Protein AF-A0AAD4E5M7-F1 (afdb_monomer_lite)

Foldseek 3Di:
DPDDFAQEAEAEDAFEADLPARFTWPAFDPDPPGDTDTDFLQVVLCVVCVVVLVRLVRHPAAEYEYQYAQSLCVHPRSVLSVVVSCVVSVHQKYKDWNARPGDVVLQPQLVVQCCVVPVPVNDDCVVCVQVSVLRRNCQVGTKMKMWGFDDDPDDPDTQIWIKIKHKDFLFAQQLNHGDDQADPQPRHGPQWDWDDDDVVQQKTKIFGNDPCAQDDPDPDDPDDRGTDMDMDGHDPPWDWDDHPDVRITIIIGTDPRDPRPPVVVVVVPPPPDDD

pLDDT: mean 87.36, std 16.28, range [34.41, 98.62]

Secondary structure (DSSP, 8-state):
-----EEEEEEEEEE-B-TTT-PBEEEE-SSTT--EEE--HHHHHHHHHGGGHHHHTTEEEEEEEEEE-THHHHSHHHHHHHHHHHHHTT-SEEEEE--TT--GGGGHHHHHHHIIIIIIT---HHHHHHHHHHHS-GGGT--EEEEEEPPPSS-S---EEEEEEEEEETTTBGGGPPPPSB-TTT--BS-EEEEEEETTTTEEEEEE--TTTT---TTS--S-PPPPEEEEEPPTT-EE---SSTTEEEEEEEPP-PPPP-GGGTGGGSS----

Radius of gyration: 22.77 Å; chains: 1; bounding box: 59×47×73 Å

Organism: NCBI:txid1912939

Sequence (275 aa):
MEHQDWEVLCIAITNHTNDGNGDPFLGYKQAKTGCYVATSVPDFMDTLLDPWRNVIQRGRDTTLFFFGCGAIVNEPEGFGGLRASVVRYRFSSAVAFTAKHFHPPFTTHLMISFTQLILVEGFPLCEAFPNILEQSGLGMHSDVILMTATPGDDGPTVPLLCTRYSWAHSDARPWGNSLPVQCPQCGCPTPWKRTYADFSLKYIVFQCTYKGCGRVNKQEDKSPRKKYTMTYKAPPGSLLLPGRKRGAAWLEIPLAKFPEPDLDAVTDILDTETV

Structure (mmCIF, N/CA/C/O backbone):
data_AF-A0AAD4E5M7-F1
#
_entry.id   AF-A0AAD4E5M7-F1
#
loop_
_atom_site.group_PDB
_atom_site.id
_atom_site.type_symbol
_atom_site.label_atom_id
_atom_site.label_alt_id
_atom_site.label_comp_id
_atom_site.label_asym_id
_atom_site.label_entity_id
_atom_site.label_seq_id
_atom_site.pdbx_PDB_ins_code
_atom_site.Cartn_x
_atom_site.Cartn_y
_atom_site.Cartn_z
_atom_site.occupancy
_atom_site.B_iso_or_equiv
_atom_site.auth_seq_id
_atom_site.auth_comp_id
_atom_site.auth_asym_id
_atom_site.auth_atom_id
_atom_site.pdbx_PDB_model_num
ATOM 1 N N . MET A 1 1 ? -27.383 -4.428 26.914 1.00 51.81 1 MET A N 1
ATOM 2 C CA . MET A 1 1 ? -26.297 -5.264 26.367 1.00 51.81 1 MET A CA 1
ATOM 3 C C . MET A 1 1 ? -25.155 -5.171 27.346 1.00 51.81 1 MET A C 1
ATOM 5 O O . MET A 1 1 ? -24.722 -4.058 27.617 1.00 51.81 1 MET A O 1
ATOM 9 N N . GLU A 1 2 ? -24.774 -6.295 27.946 1.00 51.00 2 GLU A N 1
ATOM 10 C CA . GLU A 1 2 ? -23.601 -6.383 28.818 1.00 51.00 2 GLU A CA 1
ATOM 11 C C . GLU A 1 2 ? -22.356 -5.846 28.102 1.00 51.00 2 GLU A C 1
ATOM 13 O O . GLU A 1 2 ? -22.239 -5.915 26.876 1.00 51.00 2 GLU A O 1
ATOM 18 N N . HIS A 1 3 ? -21.471 -5.232 28.882 1.00 64.06 3 HIS A N 1
ATOM 19 C CA . HIS A 1 3 ? -20.278 -4.542 28.414 1.00 64.06 3 HIS A CA 1
ATOM 20 C C . HIS A 1 3 ? -19.245 -5.565 27.933 1.00 64.06 3 HIS A C 1
ATOM 22 O O . HIS A 1 3 ? -18.473 -6.088 28.728 1.00 64.06 3 HIS A O 1
ATOM 28 N N . GLN A 1 4 ? -19.269 -5.882 26.640 1.00 77.06 4 GLN A N 1
ATOM 29 C CA . GLN A 1 4 ? -18.269 -6.739 26.016 1.00 77.06 4 GLN A CA 1
ATOM 30 C C . GLN A 1 4 ? -17.122 -5.880 25.481 1.00 77.06 4 GLN A C 1
ATOM 32 O O . GLN A 1 4 ? -17.328 -5.056 24.584 1.00 77.06 4 GLN A O 1
ATOM 37 N N . ASP A 1 5 ? -15.933 -6.085 26.039 1.00 87.62 5 ASP A N 1
ATOM 38 C CA . ASP A 1 5 ? -14.679 -5.577 25.490 1.00 87.62 5 ASP A CA 1
ATOM 39 C C . ASP A 1 5 ? -14.146 -6.578 24.455 1.00 87.62 5 ASP A C 1
ATOM 41 O O . ASP A 1 5 ? -14.325 -7.793 24.589 1.00 87.62 5 ASP A O 1
ATOM 45 N N . TRP A 1 6 ? -13.534 -6.068 23.386 1.00 90.25 6 TRP A N 1
ATOM 46 C CA . TRP A 1 6 ? -13.041 -6.884 22.276 1.00 90.25 6 TRP A CA 1
ATOM 47 C C . TRP A 1 6 ? -11.516 -6.880 22.287 1.00 90.25 6 TRP A C 1
ATOM 49 O O . TRP A 1 6 ? -10.911 -5.822 22.127 1.00 90.25 6 TRP A O 1
ATOM 59 N N . GLU A 1 7 ? -10.892 -8.052 22.429 1.00 91.88 7 GLU A N 1
ATOM 60 C CA . GLU A 1 7 ? -9.427 -8.164 22.323 1.00 91.88 7 GLU A CA 1
ATOM 61 C C . GLU A 1 7 ? -8.958 -7.738 20.927 1.00 91.88 7 GLU A C 1
ATOM 63 O O . GLU A 1 7 ? -8.101 -6.869 20.800 1.00 91.88 7 GLU A O 1
ATOM 68 N N . VAL A 1 8 ? -9.592 -8.265 19.873 1.00 94.50 8 VAL A N 1
ATOM 69 C CA . VAL A 1 8 ? -9.316 -7.869 18.487 1.00 94.50 8 VAL A CA 1
ATOM 70 C C . VAL A 1 8 ? -10.616 -7.515 17.771 1.00 94.50 8 VAL A C 1
ATOM 72 O O . VAL A 1 8 ? -11.562 -8.304 17.753 1.00 94.50 8 VAL A O 1
ATOM 75 N N . LEU A 1 9 ? -10.656 -6.337 17.145 1.00 96.06 9 LEU A N 1
ATOM 76 C CA . LEU A 1 9 ? -11.779 -5.864 16.336 1.00 96.06 9 LEU A CA 1
ATOM 77 C C . LEU A 1 9 ? -11.301 -5.532 14.920 1.00 96.06 9 LEU A C 1
ATOM 79 O O . LEU A 1 9 ? -10.436 -4.685 14.719 1.00 96.06 9 LEU A O 1
ATOM 83 N N . CYS A 1 10 ? -11.907 -6.165 13.919 1.00 97.38 10 CYS A N 1
ATOM 84 C CA . CYS A 1 10 ? -11.619 -5.909 12.511 1.00 97.38 10 CYS A CA 1
ATOM 85 C C . CYS A 1 10 ? -12.824 -5.242 11.842 1.00 97.38 10 CYS A C 1
ATOM 87 O O . CYS A 1 10 ? -13.917 -5.806 11.833 1.00 97.38 10 CYS A O 1
ATOM 89 N N . ILE A 1 11 ? -12.613 -4.077 11.230 1.00 97.81 11 ILE A N 1
ATOM 90 C CA . ILE A 1 11 ? -13.620 -3.376 10.428 1.00 97.81 11 ILE A CA 1
ATOM 91 C C . ILE A 1 11 ? -13.165 -3.369 8.978 1.00 97.81 11 ILE A C 1
ATOM 93 O O . ILE A 1 11 ? -12.080 -2.894 8.664 1.00 97.81 11 ILE A O 1
ATOM 97 N N . ALA A 1 12 ? -14.003 -3.889 8.087 1.00 97.94 12 ALA A N 1
ATOM 98 C CA . ALA A 1 12 ? -13.745 -3.937 6.657 1.00 97.94 12 ALA A CA 1
ATOM 99 C C . ALA A 1 12 ? -14.731 -3.030 5.916 1.00 97.94 12 ALA A C 1
ATOM 101 O O . ALA A 1 12 ? -15.938 -3.256 5.964 1.00 97.94 12 ALA A O 1
ATOM 102 N N . ILE A 1 13 ? -14.214 -2.032 5.202 1.00 97.75 13 ILE A N 1
ATOM 103 C CA . ILE A 1 13 ? -14.993 -1.138 4.342 1.00 97.75 13 ILE A CA 1
ATOM 104 C C . ILE A 1 13 ? -14.613 -1.429 2.894 1.00 97.75 13 ILE A C 1
ATOM 106 O O . ILE A 1 13 ? -13.436 -1.392 2.545 1.00 97.75 13 ILE A O 1
ATOM 110 N N . THR A 1 14 ? -15.598 -1.686 2.036 1.00 97.06 14 THR A N 1
ATOM 111 C CA . THR A 1 14 ? -15.394 -1.820 0.587 1.00 97.06 14 THR A CA 1
ATOM 112 C C . THR A 1 14 ? -16.050 -0.646 -0.126 1.00 97.06 14 THR A C 1
ATOM 114 O O . THR A 1 14 ? -17.260 -0.466 0.012 1.00 97.06 14 THR A O 1
ATOM 117 N N . ASN A 1 15 ? -15.294 0.143 -0.889 1.00 95.50 15 ASN A N 1
ATOM 118 C CA . ASN A 1 15 ? -15.865 1.266 -1.636 1.00 95.50 15 ASN A CA 1
ATOM 119 C C . ASN A 1 15 ? -15.019 1.643 -2.859 1.00 95.50 15 ASN A C 1
ATOM 121 O O . ASN A 1 15 ? -13.831 1.346 -2.924 1.00 95.50 15 ASN A O 1
ATOM 125 N N . HIS A 1 16 ? -15.611 2.348 -3.816 1.00 95.06 16 HIS A N 1
ATOM 126 C CA . HIS A 1 16 ? -14.856 3.081 -4.823 1.00 95.06 16 HIS A CA 1
ATOM 127 C C . HIS A 1 16 ? -14.515 4.482 -4.316 1.00 95.06 16 HIS A C 1
ATOM 129 O O . HIS A 1 16 ? -15.215 5.045 -3.473 1.00 95.06 16 HIS A O 1
ATOM 135 N N . THR A 1 17 ? -13.440 5.043 -4.855 1.00 95.50 17 THR A N 1
ATOM 136 C CA . THR A 1 17 ? -13.008 6.414 -4.580 1.00 95.50 17 THR A CA 1
ATOM 137 C C . THR A 1 17 ? -12.901 7.170 -5.894 1.00 95.50 17 THR A C 1
ATOM 139 O O . THR A 1 17 ? -12.668 6.579 -6.953 1.00 95.50 17 THR A O 1
ATOM 142 N N . ASN A 1 18 ? -13.142 8.471 -5.843 1.00 94.69 18 ASN A N 1
ATOM 143 C CA . ASN A 1 18 ? -13.011 9.349 -6.986 1.00 94.69 18 ASN A CA 1
ATOM 144 C C . ASN A 1 18 ? -11.524 9.495 -7.344 1.00 94.69 18 ASN A C 1
ATOM 146 O O . ASN A 1 18 ? -10.720 9.943 -6.532 1.00 94.69 18 ASN A O 1
ATOM 150 N N . ASP A 1 19 ? -11.175 9.132 -8.581 1.00 93.75 19 ASP A N 1
ATOM 151 C CA . ASP A 1 19 ? -9.804 9.151 -9.107 1.00 93.75 19 ASP A CA 1
ATOM 152 C C . ASP A 1 19 ? -9.111 10.521 -9.002 1.00 93.75 19 ASP A C 1
ATOM 154 O O . ASP A 1 19 ? -7.886 10.565 -9.047 1.00 93.75 19 ASP A O 1
ATOM 158 N N . GLY A 1 20 ? -9.868 11.623 -8.935 1.00 92.62 20 GLY A N 1
ATOM 159 C CA . GLY A 1 20 ? -9.317 12.980 -8.952 1.00 92.62 20 GLY A CA 1
ATOM 160 C C . GLY A 1 20 ? -8.979 13.570 -7.583 1.00 92.62 20 GLY A C 1
ATOM 161 O O . GLY A 1 20 ? -8.186 14.501 -7.531 1.00 92.62 20 GLY A O 1
ATOM 162 N N . ASN A 1 21 ? -9.587 13.079 -6.500 1.00 93.25 21 ASN A N 1
ATOM 163 C CA . ASN A 1 21 ? -9.391 13.634 -5.151 1.00 93.25 21 ASN A CA 1
ATOM 164 C C . ASN A 1 21 ? -9.299 12.576 -4.034 1.00 93.25 21 ASN A C 1
ATOM 166 O O . ASN A 1 21 ? -8.955 12.899 -2.902 1.00 93.25 21 ASN A O 1
ATOM 170 N N . GLY A 1 22 ? -9.563 11.302 -4.340 1.00 96.06 22 GLY A N 1
ATOM 171 C CA . GLY A 1 22 ? -9.519 10.206 -3.374 1.00 96.06 22 GLY A CA 1
ATOM 172 C C . GLY A 1 22 ? -10.784 10.043 -2.532 1.00 96.06 22 GLY A C 1
ATOM 173 O O . GLY A 1 22 ? -10.828 9.134 -1.701 1.00 96.06 22 GLY A O 1
ATOM 174 N N . ASP A 1 23 ? -11.818 10.849 -2.773 1.00 97.44 23 ASP A N 1
ATOM 175 C CA . ASP A 1 23 ? -13.042 10.842 -1.976 1.00 97.44 23 ASP A CA 1
ATOM 176 C C . ASP A 1 23 ? -13.877 9.575 -2.208 1.00 97.44 23 ASP A C 1
ATOM 178 O O . ASP A 1 23 ? -14.166 9.223 -3.358 1.00 97.44 23 ASP A O 1
ATOM 182 N N . PRO A 1 24 ? -14.309 8.877 -1.148 1.00 97.19 24 PRO A N 1
ATOM 183 C CA . PRO A 1 24 ? -15.193 7.726 -1.262 1.00 97.19 24 PRO A CA 1
ATOM 184 C C . PRO A 1 24 ? -16.610 8.119 -1.701 1.00 97.19 24 PRO A C 1
ATOM 186 O O . PRO A 1 24 ? -17.150 9.161 -1.321 1.00 97.19 24 PRO A O 1
ATOM 189 N N . PHE A 1 25 ? -17.251 7.247 -2.481 1.00 95.31 25 PHE A N 1
ATOM 190 C CA . PHE A 1 25 ? -18.633 7.456 -2.916 1.00 95.31 25 PHE A CA 1
ATOM 191 C C . PHE A 1 25 ? -19.639 7.087 -1.814 1.00 95.31 25 PHE A C 1
ATOM 193 O O . PHE A 1 25 ? -19.591 5.990 -1.264 1.00 95.31 25 PHE A O 1
ATOM 200 N N . LEU A 1 26 ? -20.593 7.973 -1.522 1.00 91.56 26 LEU A N 1
ATOM 201 C CA . LEU A 1 26 ? -21.711 7.714 -0.601 1.00 91.56 26 LEU A CA 1
ATOM 202 C C . LEU A 1 26 ? -22.920 7.079 -1.296 1.00 91.56 26 LEU A C 1
ATOM 204 O O . LEU A 1 26 ? -23.751 6.440 -0.656 1.00 91.56 26 LEU A O 1
ATOM 208 N N . GLY A 1 27 ? -23.049 7.278 -2.606 1.00 88.69 27 GLY A N 1
ATOM 209 C CA . GLY A 1 27 ? -24.189 6.788 -3.368 1.00 88.69 27 GLY A CA 1
ATOM 210 C C . GLY A 1 27 ? -24.403 7.570 -4.654 1.00 88.69 27 GLY A C 1
ATOM 211 O O . GLY A 1 27 ? -23.455 8.026 -5.294 1.00 88.69 27 GLY A O 1
ATOM 212 N N . TYR A 1 28 ? -25.666 7.722 -5.039 1.00 86.94 28 TYR A N 1
ATOM 213 C CA . TYR A 1 28 ? -26.091 8.369 -6.277 1.00 86.94 28 TYR A CA 1
ATOM 214 C C . TYR A 1 28 ? -27.199 9.388 -5.997 1.00 86.94 28 TYR A C 1
ATOM 216 O O . TYR A 1 28 ? -28.064 9.162 -5.149 1.00 86.94 28 TYR A O 1
ATOM 224 N N . LYS A 1 29 ? -27.214 10.513 -6.725 1.00 82.69 29 LYS A N 1
ATOM 225 C CA . LYS A 1 29 ? -28.368 11.429 -6.684 1.00 82.69 29 LYS A CA 1
ATOM 226 C C . LYS A 1 29 ? -29.551 10.781 -7.410 1.00 82.69 29 LYS A C 1
ATOM 228 O O . LYS A 1 29 ? -29.388 10.271 -8.513 1.00 82.69 29 LYS A O 1
ATOM 233 N N . GLN A 1 30 ? -30.756 10.874 -6.844 1.00 64.50 30 GLN A N 1
ATOM 234 C CA . GLN A 1 30 ? -31.997 10.329 -7.431 1.00 64.50 30 GLN A CA 1
ATOM 235 C C . GLN A 1 30 ? -32.496 11.051 -8.705 1.00 64.50 30 GLN A C 1
ATOM 237 O O . GLN A 1 30 ? -33.584 10.762 -9.200 1.00 64.50 30 GLN A O 1
ATOM 242 N N . ALA A 1 31 ? -31.726 11.969 -9.290 1.00 55.41 31 ALA A N 1
ATOM 243 C CA . ALA A 1 31 ? -32.092 12.580 -10.564 1.00 55.41 31 ALA A CA 1
ATOM 244 C C . ALA A 1 31 ? -31.598 11.719 -11.738 1.00 55.41 31 ALA A C 1
ATOM 246 O O . ALA A 1 31 ? -30.533 11.113 -11.665 1.00 55.41 31 ALA A O 1
ATOM 247 N N . LYS A 1 32 ? -32.370 11.714 -12.834 1.00 56.91 32 LYS A N 1
ATOM 248 C CA . LYS A 1 32 ? -32.252 10.924 -14.084 1.00 56.91 32 LYS A CA 1
ATOM 249 C C . LYS A 1 32 ? -30.856 10.815 -14.740 1.00 56.91 32 LYS A C 1
ATOM 251 O O . LYS A 1 32 ? -30.729 10.144 -15.757 1.00 56.91 32 LYS A O 1
ATOM 256 N N . THR A 1 33 ? -29.831 11.471 -14.207 1.00 64.12 33 THR A N 1
ATOM 257 C CA . THR A 1 33 ? -28.461 11.526 -14.726 1.00 64.12 33 THR A CA 1
ATOM 258 C C . THR A 1 33 ? -27.495 10.527 -14.081 1.00 64.12 33 THR A C 1
ATOM 260 O O . THR A 1 33 ? -26.387 10.383 -14.587 1.00 64.12 33 THR A O 1
ATOM 263 N N . GLY A 1 34 ? -27.871 9.832 -12.996 1.00 68.00 34 GLY A N 1
ATOM 264 C CA . GLY A 1 34 ? -27.032 8.777 -12.401 1.00 68.00 34 GLY A CA 1
ATOM 265 C C . GLY A 1 34 ? -25.681 9.269 -11.862 1.00 68.00 34 GLY A C 1
ATOM 266 O O . GLY A 1 34 ? -24.712 8.515 -11.845 1.00 68.00 34 GLY A O 1
ATOM 267 N N . CYS A 1 35 ? -25.586 10.539 -11.457 1.00 82.00 35 CYS A N 1
ATOM 268 C CA . CYS A 1 35 ? -24.337 11.100 -10.949 1.00 82.00 35 CYS A CA 1
ATOM 269 C C . CYS A 1 35 ? -24.021 10.543 -9.555 1.00 82.00 35 CYS A C 1
ATOM 271 O O . CYS A 1 35 ? -24.823 10.685 -8.624 1.00 82.00 35 CYS A O 1
ATOM 273 N N . TYR A 1 36 ? -22.835 9.953 -9.420 1.00 88.00 36 TYR A N 1
ATOM 274 C CA . TYR A 1 36 ? -22.290 9.536 -8.135 1.00 88.00 36 TYR A CA 1
ATOM 275 C C . TYR A 1 36 ? -22.020 10.746 -7.236 1.00 88.00 36 TYR A C 1
ATOM 277 O O . TYR A 1 36 ? -21.625 11.813 -7.711 1.00 88.00 36 TYR A O 1
ATOM 285 N N . VAL A 1 37 ? -22.235 10.568 -5.936 1.00 91.44 37 VAL A N 1
ATOM 286 C CA . VAL A 1 37 ? -21.898 11.547 -4.899 1.00 91.44 37 VAL A CA 1
ATOM 287 C C . VAL A 1 37 ? -20.713 11.005 -4.122 1.00 91.44 37 VAL A C 1
ATOM 289 O O . VAL A 1 37 ? -20.814 9.929 -3.535 1.00 91.44 37 VAL A O 1
ATOM 292 N N . ALA A 1 38 ? -19.606 11.739 -4.144 1.00 94.88 38 ALA A N 1
ATOM 293 C CA . ALA A 1 38 ? -18.461 11.516 -3.272 1.00 94.88 38 ALA A CA 1
ATOM 294 C C . ALA A 1 38 ? -18.433 12.602 -2.191 1.00 94.88 38 ALA A C 1
ATOM 296 O O . ALA A 1 38 ? -18.981 13.687 -2.403 1.00 94.88 38 ALA A O 1
ATOM 297 N N . THR A 1 39 ? -17.834 12.293 -1.048 1.00 96.81 39 THR A N 1
ATOM 298 C CA . THR A 1 39 ? -17.623 13.246 0.048 1.00 96.81 39 THR A CA 1
ATOM 299 C C . THR A 1 39 ? -16.219 13.081 0.601 1.00 96.81 39 THR A C 1
ATOM 301 O O . THR A 1 39 ? -15.593 12.045 0.367 1.00 96.81 39 THR A O 1
ATOM 304 N N . SER A 1 40 ? -15.758 14.066 1.369 1.00 97.75 40 SER A N 1
ATOM 305 C CA . SER A 1 40 ? -14.454 14.004 2.020 1.00 97.75 40 SER A CA 1
ATOM 306 C C . SER A 1 40 ? -14.289 12.711 2.830 1.00 97.75 40 SER A C 1
ATOM 308 O O . SER A 1 40 ? -15.249 12.174 3.394 1.00 97.75 40 SER A O 1
ATOM 310 N N . VAL A 1 41 ? -13.063 12.188 2.910 1.00 98.00 41 VAL A N 1
ATOM 311 C CA . VAL A 1 41 ? -12.795 10.974 3.700 1.00 98.00 41 VAL A CA 1
ATOM 312 C C . VAL A 1 41 ? -13.274 11.105 5.159 1.00 98.00 41 VAL A C 1
ATOM 314 O O . VAL A 1 41 ? -13.927 10.167 5.616 1.00 98.00 41 VAL A O 1
ATOM 317 N N . PRO A 1 42 ? -13.033 12.220 5.885 1.00 97.81 42 PRO A N 1
ATOM 318 C CA . PRO A 1 42 ? -13.564 12.396 7.238 1.00 97.81 42 PRO A CA 1
ATOM 319 C C . PRO A 1 42 ? -15.091 12.295 7.310 1.00 97.81 42 PRO A C 1
ATOM 321 O O . PRO A 1 42 ? -15.591 11.496 8.097 1.00 97.81 42 PRO A O 1
ATOM 324 N N . ASP A 1 43 ? -15.829 13.002 6.446 1.00 97.50 43 ASP A N 1
ATOM 325 C CA . ASP A 1 43 ? -17.301 12.983 6.467 1.00 97.50 43 ASP A CA 1
ATOM 326 C C . ASP A 1 43 ? -17.857 11.589 6.161 1.00 97.50 43 ASP A C 1
ATOM 328 O O . ASP A 1 43 ? -18.844 11.147 6.753 1.00 97.50 43 ASP A O 1
ATOM 332 N N . PHE A 1 44 ? -17.220 10.871 5.231 1.00 97.88 44 PHE A N 1
ATOM 333 C CA . PHE A 1 44 ? -17.584 9.494 4.911 1.00 97.88 44 PHE A CA 1
ATOM 334 C C . PHE A 1 44 ? -17.383 8.567 6.111 1.00 97.88 44 PHE A C 1
ATOM 336 O O . PHE A 1 44 ? -18.261 7.762 6.430 1.00 97.88 44 PHE A O 1
ATOM 343 N N . MET A 1 45 ? -16.226 8.673 6.768 1.00 98.00 45 MET A N 1
ATOM 344 C CA . MET A 1 45 ? -15.890 7.853 7.928 1.00 98.00 45 MET A CA 1
ATOM 345 C C . MET A 1 45 ? -16.798 8.183 9.112 1.00 98.00 45 MET A C 1
ATOM 347 O O . MET A 1 45 ? -17.256 7.259 9.775 1.00 98.00 45 MET A O 1
ATOM 351 N N . ASP A 1 46 ? -17.125 9.458 9.322 1.00 97.12 46 ASP A N 1
ATOM 352 C CA . ASP A 1 46 ? -18.086 9.911 10.329 1.00 97.12 46 ASP A CA 1
ATOM 353 C C . ASP A 1 46 ? -19.475 9.350 10.093 1.00 97.12 46 ASP A C 1
ATOM 355 O O . ASP A 1 46 ? -20.010 8.636 10.942 1.00 97.12 46 ASP A O 1
ATOM 359 N N . THR A 1 47 ? -19.997 9.531 8.884 1.00 96.12 47 THR A N 1
ATOM 360 C CA . THR A 1 47 ? -21.305 8.999 8.497 1.00 96.12 47 THR A CA 1
ATOM 361 C C . THR A 1 47 ? -21.412 7.490 8.751 1.00 96.12 47 THR A C 1
ATOM 363 O O . THR A 1 47 ? -22.458 7.004 9.185 1.00 96.12 47 THR A O 1
ATOM 366 N N . LEU A 1 48 ? -20.344 6.730 8.479 1.00 96.50 48 LEU A N 1
ATOM 367 C CA . LEU A 1 48 ? -20.364 5.271 8.578 1.00 96.50 48 LEU A CA 1
ATOM 368 C C . LEU A 1 48 ? -20.057 4.741 9.988 1.00 96.50 48 LEU A C 1
ATOM 370 O O . LEU A 1 48 ? -20.654 3.747 10.408 1.00 96.50 48 LEU A O 1
ATOM 374 N N . LEU A 1 49 ? -19.101 5.345 10.695 1.00 97.12 49 LEU A N 1
ATOM 375 C CA . LEU A 1 49 ? -18.511 4.779 11.911 1.00 97.12 49 LEU A CA 1
ATOM 376 C C . LEU A 1 49 ? -18.980 5.450 13.199 1.00 97.12 49 LEU A C 1
ATOM 378 O O . LEU A 1 49 ? -18.861 4.818 14.250 1.00 97.12 49 LEU A O 1
ATOM 382 N N . ASP A 1 50 ? -19.548 6.659 13.159 1.00 97.12 50 ASP A N 1
ATOM 383 C CA . ASP A 1 50 ? -20.067 7.316 14.365 1.00 97.12 50 ASP A CA 1
ATOM 384 C C . ASP A 1 50 ? -21.067 6.459 15.153 1.00 97.12 50 ASP A C 1
ATOM 386 O O . ASP A 1 50 ? -20.896 6.334 16.372 1.00 97.12 50 ASP A O 1
ATOM 390 N N . PRO A 1 51 ? -22.034 5.766 14.513 1.00 97.44 51 PRO A N 1
ATOM 391 C CA . PRO A 1 51 ? -22.940 4.866 15.228 1.00 97.44 51 PRO A CA 1
ATOM 392 C C . PRO A 1 51 ? -22.223 3.745 16.001 1.00 97.44 51 PRO A C 1
ATOM 394 O O . PRO A 1 51 ? -22.769 3.202 16.961 1.00 97.44 51 PRO A O 1
ATOM 397 N N . TRP A 1 52 ? -20.992 3.407 15.605 1.00 95.88 52 TRP A N 1
ATOM 398 C CA . TRP A 1 52 ? -20.178 2.326 16.164 1.00 95.88 52 TRP A CA 1
ATOM 399 C C . TRP A 1 52 ? -18.995 2.826 16.998 1.00 95.88 52 TRP A C 1
ATOM 401 O O . TRP A 1 52 ? -18.223 2.011 17.506 1.00 95.88 52 TRP A O 1
ATOM 411 N N . ARG A 1 53 ? -18.857 4.144 17.193 1.00 95.25 53 ARG A N 1
ATOM 412 C CA . ARG A 1 53 ? -17.714 4.782 17.866 1.00 95.25 53 ARG A CA 1
ATOM 413 C C . ARG A 1 53 ? -17.384 4.139 19.211 1.00 95.25 53 ARG A C 1
ATOM 415 O O . ARG A 1 53 ? -16.229 3.815 19.469 1.00 95.25 53 ARG A O 1
ATOM 422 N N . ASN A 1 54 ? -18.403 3.886 20.031 1.00 93.06 54 ASN A N 1
ATOM 423 C CA . ASN A 1 54 ? -18.233 3.266 21.348 1.00 93.06 54 ASN A CA 1
ATOM 424 C C . ASN A 1 54 ? -17.708 1.825 21.273 1.00 93.06 54 ASN A C 1
ATOM 426 O O . ASN A 1 54 ? -16.986 1.400 22.167 1.00 93.06 54 ASN A O 1
ATOM 430 N N . VAL A 1 55 ? -18.075 1.066 20.236 1.00 94.25 55 VAL A N 1
ATOM 431 C CA . VAL A 1 55 ? -17.584 -0.307 20.034 1.00 94.25 55 VAL A CA 1
ATOM 432 C C . VAL A 1 55 ? -16.128 -0.272 19.585 1.00 94.25 55 VAL A C 1
ATOM 434 O O . VAL A 1 55 ? -15.308 -1.008 20.123 1.00 94.25 55 VAL A O 1
ATOM 437 N N . ILE A 1 56 ? -15.801 0.629 18.654 1.00 95.06 56 ILE A N 1
ATOM 438 C CA . ILE A 1 56 ? -14.439 0.803 18.140 1.00 95.06 56 ILE A CA 1
ATOM 439 C C . ILE A 1 56 ? -13.491 1.191 19.273 1.00 95.06 56 ILE A C 1
ATOM 441 O O . ILE A 1 56 ? -12.483 0.532 19.478 1.00 95.06 56 ILE A O 1
ATOM 445 N N . GLN A 1 57 ? -13.847 2.200 20.068 1.00 90.88 57 GLN A N 1
ATOM 446 C CA . GLN A 1 57 ? -12.990 2.710 21.143 1.00 90.88 57 GLN A CA 1
ATOM 447 C C . GLN A 1 57 ? -12.781 1.730 22.307 1.00 90.88 57 GLN A C 1
ATOM 449 O O . GLN A 1 57 ? -11.891 1.953 23.124 1.00 90.88 57 GLN A O 1
ATOM 454 N N . ARG A 1 58 ? -13.597 0.674 22.405 1.00 90.94 58 ARG A N 1
ATOM 455 C CA . ARG A 1 58 ? -13.441 -0.404 23.396 1.00 90.94 58 ARG A CA 1
ATOM 456 C C . ARG A 1 58 ? -12.649 -1.598 22.872 1.00 90.94 58 ARG A C 1
ATOM 458 O O . ARG A 1 58 ? -12.322 -2.488 23.650 1.00 90.94 58 ARG A O 1
ATOM 465 N N . GLY A 1 59 ? -12.372 -1.655 21.571 1.00 92.81 59 GLY A N 1
ATOM 466 C CA . GLY A 1 59 ? -11.487 -2.674 21.028 1.00 92.81 59 GLY A CA 1
ATOM 467 C C . GLY A 1 59 ? -10.046 -2.380 21.433 1.00 92.81 59 GLY A C 1
ATOM 468 O O . GLY A 1 59 ? -9.576 -1.259 21.248 1.00 92.81 59 GLY A O 1
ATOM 469 N N . ARG A 1 60 ? -9.345 -3.379 21.973 1.00 91.19 60 ARG A N 1
ATOM 470 C CA . ARG A 1 60 ? -7.934 -3.247 22.354 1.00 91.19 60 ARG A CA 1
ATOM 471 C C . ARG A 1 60 ? -7.038 -3.157 21.119 1.00 91.19 60 ARG A C 1
ATOM 473 O O . ARG A 1 60 ? -6.285 -2.197 20.980 1.00 91.19 60 ARG A O 1
ATOM 480 N N . ASP A 1 61 ? -7.191 -4.109 20.199 1.00 92.81 61 ASP A N 1
ATOM 481 C CA . ASP A 1 61 ? -6.500 -4.124 18.911 1.00 92.81 61 ASP A CA 1
ATOM 482 C C . ASP A 1 61 ? -7.500 -3.962 17.766 1.00 92.81 61 ASP A C 1
ATOM 484 O O . ASP A 1 61 ? -8.147 -4.908 17.307 1.00 92.81 61 ASP A O 1
ATOM 488 N N . THR A 1 62 ? -7.650 -2.726 17.296 1.00 95.88 62 THR A N 1
ATOM 489 C CA . THR A 1 62 ? -8.634 -2.360 16.274 1.00 95.88 62 THR A CA 1
ATOM 490 C C . THR A 1 62 ? -7.956 -2.158 14.924 1.00 95.88 62 THR A C 1
ATOM 492 O O . THR A 1 62 ? -7.065 -1.324 14.765 1.00 95.88 62 THR A O 1
ATOM 495 N N . THR A 1 63 ? -8.371 -2.926 13.917 1.00 98.12 63 THR A N 1
ATOM 496 C CA . THR A 1 63 ? -7.823 -2.839 12.557 1.00 98.12 63 THR A CA 1
ATOM 497 C C . THR A 1 63 ? -8.895 -2.426 11.558 1.00 98.12 63 THR A C 1
ATOM 499 O O . THR A 1 63 ? -9.914 -3.103 11.413 1.00 98.12 63 THR A O 1
ATOM 502 N N . LEU A 1 64 ? -8.637 -1.345 10.824 1.00 98.50 64 LEU A N 1
ATOM 503 C CA . LEU A 1 64 ? -9.429 -0.927 9.672 1.00 98.50 64 LEU A CA 1
ATOM 504 C C . LEU A 1 64 ? -8.835 -1.496 8.377 1.00 98.50 64 LEU A C 1
ATOM 506 O O . LEU A 1 64 ? -7.711 -1.173 8.015 1.00 98.50 64 LEU A O 1
ATOM 510 N N . PHE A 1 65 ? -9.604 -2.261 7.613 1.00 98.56 65 PHE A N 1
ATOM 511 C CA . PHE A 1 65 ? -9.306 -2.572 6.218 1.00 98.56 65 PHE A CA 1
ATOM 512 C C . PHE A 1 65 ? -10.153 -1.699 5.298 1.00 98.56 65 PHE A C 1
ATOM 514 O O . PHE A 1 65 ? -11.372 -1.858 5.234 1.00 98.56 65 PHE A O 1
ATOM 521 N N . PHE A 1 66 ? -9.509 -0.809 4.545 1.00 98.38 66 PHE A N 1
ATOM 522 C CA . PHE A 1 66 ? -10.165 -0.006 3.518 1.00 98.38 66 PHE A CA 1
ATOM 523 C C . PHE A 1 66 ? -9.907 -0.615 2.134 1.00 98.38 66 PHE A C 1
ATOM 525 O O . PHE A 1 66 ? -8.918 -0.322 1.458 1.00 98.38 66 PHE A O 1
ATOM 532 N N . PHE A 1 67 ? -10.810 -1.492 1.701 1.00 97.94 67 PHE A N 1
ATOM 533 C CA . PHE A 1 67 ? -10.803 -2.144 0.391 1.00 97.94 67 PHE A CA 1
ATOM 534 C C . PHE A 1 67 ? -11.360 -1.213 -0.690 1.00 97.94 67 PHE A C 1
ATOM 536 O O . PHE A 1 67 ? -12.437 -1.456 -1.242 1.00 97.94 67 PHE A O 1
ATOM 543 N N . GLY A 1 68 ? -10.625 -0.143 -0.987 1.00 95.88 68 GLY A N 1
ATOM 544 C CA . GLY A 1 68 ? -11.000 0.807 -2.027 1.00 95.88 68 GLY A CA 1
ATOM 545 C C . GLY A 1 68 ? -9.922 1.090 -3.057 1.00 95.88 68 GLY A C 1
ATOM 546 O O . GLY A 1 68 ? -8.785 0.631 -2.946 1.00 95.88 68 GLY A O 1
ATOM 547 N N . CYS A 1 69 ? -10.314 1.829 -4.098 1.00 96.12 69 CYS A N 1
ATOM 548 C CA . CYS A 1 69 ? -9.395 2.279 -5.136 1.00 96.12 69 CYS A CA 1
ATOM 549 C C . CYS A 1 69 ? -8.302 3.168 -4.536 1.00 96.12 69 CYS A C 1
ATOM 551 O O . CYS A 1 69 ? -8.535 3.954 -3.615 1.00 96.12 69 CYS A O 1
ATOM 553 N N . GLY A 1 70 ? -7.102 3.072 -5.102 1.00 96.00 70 GLY A N 1
ATOM 554 C CA . GLY A 1 70 ? -5.911 3.684 -4.531 1.00 96.00 70 GLY A CA 1
ATOM 555 C C . GLY A 1 70 ? -5.863 5.200 -4.567 1.00 96.00 70 GLY A C 1
ATOM 556 O O . GLY A 1 70 ? -4.955 5.760 -3.966 1.00 96.00 70 GLY A O 1
ATOM 557 N N . ALA A 1 71 ? -6.826 5.871 -5.202 1.00 96.75 71 ALA A N 1
ATOM 558 C CA . ALA A 1 71 ? -6.934 7.326 -5.141 1.00 96.75 71 ALA A CA 1
ATOM 559 C C . ALA A 1 71 ? -6.968 7.833 -3.686 1.00 96.75 71 ALA A C 1
ATOM 561 O O . ALA A 1 71 ? -6.311 8.818 -3.383 1.00 96.75 71 ALA A O 1
ATOM 562 N N . ILE A 1 72 ? -7.585 7.093 -2.753 1.00 97.38 72 ILE A N 1
ATOM 563 C CA . ILE A 1 72 ? -7.634 7.476 -1.328 1.00 97.38 72 ILE A CA 1
ATOM 564 C C . ILE A 1 72 ? -6.260 7.558 -0.649 1.00 97.38 72 ILE A C 1
ATOM 566 O O . ILE A 1 72 ? -6.116 8.255 0.343 1.00 97.38 72 ILE A O 1
ATOM 570 N N . VAL A 1 73 ? -5.240 6.854 -1.148 1.00 96.94 73 VAL A N 1
ATOM 571 C CA . VAL A 1 73 ? -3.872 6.910 -0.591 1.00 96.94 73 VAL A CA 1
ATOM 572 C C . VAL A 1 73 ? -2.859 7.558 -1.529 1.00 96.94 73 VAL A C 1
ATOM 574 O O . VAL A 1 73 ? -1.756 7.890 -1.102 1.00 96.94 73 VAL A O 1
ATOM 577 N N . ASN A 1 74 ? -3.199 7.696 -2.810 1.00 95.88 74 ASN A N 1
ATOM 578 C CA . ASN A 1 74 ? -2.346 8.336 -3.804 1.00 95.88 74 ASN A CA 1
ATOM 579 C C . ASN A 1 74 ? -2.599 9.851 -3.872 1.00 95.88 74 ASN A C 1
ATOM 581 O O . ASN A 1 74 ? -1.663 10.581 -4.191 1.00 95.88 74 ASN A O 1
ATOM 585 N N . GLU A 1 75 ? -3.810 10.312 -3.539 1.00 96.25 75 GLU A N 1
ATOM 586 C CA . GLU A 1 75 ? -4.141 11.735 -3.458 1.00 96.25 75 GLU A CA 1
ATOM 587 C C . GLU A 1 75 ? -3.859 12.290 -2.050 1.00 96.25 75 GLU A C 1
ATOM 589 O O . GLU A 1 75 ? -4.286 11.683 -1.062 1.00 96.25 75 GLU A O 1
ATOM 594 N N . PRO A 1 76 ? -3.153 13.433 -1.918 1.00 94.62 76 PRO A N 1
ATOM 595 C CA . PRO A 1 76 ? -2.765 13.976 -0.614 1.00 94.62 76 PRO A CA 1
ATOM 596 C C . PRO A 1 76 ? -3.939 14.253 0.332 1.00 94.62 76 PRO A C 1
ATOM 598 O O . PRO A 1 76 ? -3.838 13.949 1.520 1.00 94.62 76 PRO A O 1
ATOM 601 N N . GLU A 1 77 ? -5.042 14.802 -0.185 1.00 95.00 77 GLU A N 1
ATOM 602 C CA . GLU A 1 77 ? -6.237 15.133 0.605 1.00 95.00 77 GLU A CA 1
ATOM 603 C C . GLU A 1 77 ? -6.928 13.866 1.118 1.00 95.00 77 GLU A C 1
ATOM 605 O O . GLU A 1 77 ? -7.140 13.727 2.324 1.00 95.00 77 GLU A O 1
ATOM 610 N N . GLY A 1 78 ? -7.178 12.895 0.232 1.00 96.12 78 GLY A N 1
ATOM 611 C CA . GLY A 1 78 ? -7.718 11.590 0.611 1.00 96.12 78 GLY A CA 1
ATOM 612 C C . GLY A 1 78 ? -6.842 10.874 1.644 1.00 96.12 78 GLY A C 1
ATOM 613 O O . GLY A 1 78 ? -7.346 10.369 2.652 1.00 96.12 78 GLY A O 1
ATOM 614 N N . PHE A 1 79 ? -5.518 10.891 1.456 1.00 96.69 79 PHE A N 1
ATOM 615 C CA . PHE A 1 79 ? -4.604 10.206 2.368 1.00 96.69 79 PHE A CA 1
ATOM 616 C C . PHE A 1 79 ? -4.540 10.897 3.733 1.00 96.69 79 PHE A C 1
ATOM 618 O O . PHE A 1 79 ? -4.568 10.228 4.768 1.00 96.69 79 PHE A O 1
ATOM 625 N N . GLY A 1 80 ? -4.506 12.232 3.748 1.00 95.62 80 GLY A N 1
ATOM 626 C CA . GLY A 1 80 ? -4.597 13.037 4.965 1.00 95.62 80 GLY A CA 1
ATOM 627 C C . GLY A 1 80 ? -5.894 12.780 5.731 1.00 95.62 80 GLY A C 1
ATOM 628 O O . GLY A 1 80 ? -5.848 12.498 6.930 1.00 95.62 80 GLY A O 1
ATOM 629 N N . GLY A 1 81 ? -7.033 12.782 5.036 1.00 96.38 81 GLY A N 1
ATOM 630 C CA . GLY A 1 81 ? -8.343 12.515 5.628 1.00 96.38 81 GLY A CA 1
ATOM 631 C C . GLY A 1 81 ? -8.477 11.094 6.182 1.00 96.38 81 GLY A C 1
ATOM 632 O O . GLY A 1 81 ? -9.041 10.902 7.263 1.00 96.38 81 GLY A O 1
ATOM 633 N N . LEU A 1 82 ? -7.890 10.096 5.509 1.00 97.62 82 LEU A N 1
ATOM 634 C CA . LEU A 1 82 ? -7.853 8.722 6.013 1.00 97.62 82 LEU A CA 1
ATOM 635 C C . LEU A 1 82 ? -7.010 8.627 7.291 1.00 97.62 82 LEU A C 1
ATOM 637 O O . LEU A 1 82 ? -7.467 8.051 8.275 1.00 97.62 82 LEU A O 1
ATOM 641 N N . ARG A 1 83 ? -5.820 9.241 7.320 1.00 95.69 83 ARG A N 1
ATOM 642 C CA . ARG A 1 83 ? -4.959 9.282 8.518 1.00 95.69 83 ARG A CA 1
ATOM 643 C C . ARG A 1 83 ? -5.648 9.972 9.696 1.00 95.69 83 ARG A C 1
ATOM 645 O O . ARG A 1 83 ? -5.637 9.431 10.800 1.00 95.69 83 ARG A O 1
ATOM 652 N N . ALA A 1 84 ? -6.275 11.125 9.460 1.00 94.19 84 ALA A N 1
ATOM 653 C CA . ALA A 1 84 ? -7.031 11.843 10.485 1.00 94.19 84 ALA A CA 1
ATOM 654 C C . ALA A 1 84 ? -8.175 10.981 11.042 1.00 94.19 84 ALA A C 1
ATOM 656 O O . ALA A 1 84 ? -8.362 10.909 12.255 1.00 94.19 84 ALA A O 1
ATOM 657 N N . SER A 1 85 ? -8.879 10.250 10.173 1.00 96.25 85 SER A N 1
ATOM 658 C CA . SER A 1 85 ? -9.944 9.329 10.582 1.00 96.25 85 SER A CA 1
ATOM 659 C C . SER A 1 85 ? -9.409 8.161 11.419 1.00 96.25 85 SER A C 1
ATOM 661 O O . SER A 1 85 ? -9.998 7.819 12.441 1.00 96.25 85 SER A O 1
ATOM 663 N N . VAL A 1 86 ? -8.265 7.576 11.042 1.00 95.75 86 VAL A N 1
ATOM 664 C CA . VAL A 1 86 ? -7.604 6.503 11.811 1.00 95.75 86 VAL A CA 1
ATOM 665 C C . VAL A 1 86 ? -7.313 6.950 13.245 1.00 95.75 86 VAL A C 1
ATOM 667 O O . VAL A 1 86 ? -7.666 6.243 14.189 1.00 95.75 86 VAL A O 1
ATOM 670 N N . VAL A 1 87 ? -6.763 8.156 13.413 1.00 93.69 87 VAL A N 1
ATOM 671 C CA . VAL A 1 87 ? -6.499 8.754 14.733 1.00 93.69 87 VAL A CA 1
ATOM 672 C C . VAL A 1 87 ? -7.803 9.064 15.478 1.00 93.69 87 VAL A C 1
ATOM 674 O O . VAL A 1 87 ? -7.963 8.659 16.629 1.00 93.69 87 VAL A O 1
ATOM 677 N N . ARG A 1 88 ? -8.775 9.717 14.825 1.00 92.94 88 ARG A N 1
ATOM 678 C CA . ARG A 1 88 ? -10.060 10.117 15.430 1.00 92.94 88 ARG A CA 1
ATOM 679 C C . ARG A 1 88 ? -10.866 8.937 15.974 1.00 92.94 88 ARG A C 1
ATOM 681 O O . ARG A 1 88 ? -11.505 9.054 17.022 1.00 92.94 88 ARG A O 1
ATOM 688 N N . TYR A 1 89 ? -10.857 7.809 15.269 1.00 94.56 89 TYR A N 1
ATOM 689 C CA . TYR A 1 89 ? -11.534 6.581 15.695 1.00 94.56 89 TYR A CA 1
ATOM 690 C C . TYR A 1 89 ? -10.664 5.682 16.577 1.00 94.56 89 TYR A C 1
ATOM 692 O O . TYR A 1 89 ? -11.157 4.662 17.048 1.00 94.56 89 TYR A O 1
ATOM 700 N N . ARG A 1 90 ? -9.415 6.082 16.859 1.00 93.56 90 ARG A N 1
ATOM 701 C CA . ARG A 1 90 ? -8.441 5.328 17.663 1.00 93.56 90 ARG A CA 1
ATOM 702 C C . ARG A 1 90 ? -8.202 3.916 17.130 1.00 93.56 90 ARG A C 1
ATOM 704 O O . ARG A 1 90 ? -8.105 2.967 17.900 1.00 93.56 90 ARG A O 1
ATOM 711 N N . PHE A 1 91 ? -8.110 3.787 15.809 1.00 95.12 91 PHE A N 1
ATOM 712 C CA . PHE A 1 91 ? -7.707 2.525 15.205 1.00 95.12 91 PHE A CA 1
ATOM 713 C C . PHE A 1 91 ? -6.241 2.230 15.547 1.00 95.12 91 PHE A C 1
ATOM 715 O O . PHE A 1 91 ? -5.364 3.045 15.253 1.00 95.12 91 PHE A O 1
ATOM 722 N N . SER A 1 92 ? -5.962 1.055 16.116 1.00 95.31 92 SER A N 1
ATOM 723 C CA . SER A 1 92 ? -4.591 0.584 16.366 1.00 95.31 92 SER A CA 1
ATOM 724 C C . SER A 1 92 ? -3.828 0.428 15.050 1.00 95.31 92 SER A C 1
ATOM 726 O O . SER A 1 92 ? -2.618 0.662 14.972 1.00 95.31 92 SER A O 1
ATOM 728 N N . SER A 1 93 ? -4.528 0.027 13.986 1.00 97.25 93 SER A N 1
ATOM 729 C CA . SER A 1 93 ? -3.959 -0.086 12.648 1.00 97.25 93 SER A CA 1
ATOM 730 C C . SER A 1 93 ? -4.975 0.148 11.533 1.00 97.25 93 SER A C 1
ATOM 732 O O . SER A 1 93 ? -6.174 -0.072 11.694 1.00 97.25 93 SER A O 1
ATOM 734 N N . ALA A 1 94 ? -4.485 0.538 10.359 1.00 98.12 94 ALA A N 1
ATOM 735 C CA . ALA A 1 94 ? -5.276 0.596 9.138 1.00 98.12 94 ALA A CA 1
ATOM 736 C C . ALA A 1 94 ? -4.500 0.072 7.929 1.00 98.12 94 ALA A C 1
ATOM 738 O O . ALA A 1 94 ? -3.303 0.315 7.789 1.00 98.12 94 ALA A O 1
ATOM 739 N N . VAL A 1 95 ? -5.197 -0.624 7.035 1.00 98.62 95 VAL A N 1
ATOM 740 C CA . VAL A 1 95 ? -4.662 -1.200 5.804 1.00 98.62 95 VAL A CA 1
ATOM 741 C C . VAL A 1 95 ? -5.422 -0.638 4.609 1.00 98.62 95 VAL A C 1
ATOM 743 O O . VAL A 1 95 ? -6.648 -0.731 4.542 1.00 98.62 95 VAL A O 1
ATOM 746 N N . ALA A 1 96 ? -4.690 -0.082 3.647 1.00 98.44 96 ALA A N 1
ATOM 747 C CA . ALA A 1 96 ? -5.229 0.460 2.401 1.00 98.44 96 ALA A CA 1
ATOM 748 C C . ALA A 1 96 ? -4.351 0.072 1.200 1.00 98.44 96 ALA A C 1
ATOM 750 O O . ALA A 1 96 ? -3.236 -0.428 1.357 1.00 98.44 96 ALA A O 1
ATOM 751 N N . PHE A 1 97 ? -4.845 0.286 -0.017 1.00 98.25 97 PHE A N 1
ATOM 752 C CA . PHE A 1 97 ? -4.243 -0.247 -1.244 1.00 98.25 97 PHE A CA 1
ATOM 753 C C . PHE A 1 97 ? -4.000 0.863 -2.257 1.00 98.25 97 PHE A C 1
ATOM 755 O O . PHE A 1 97 ? -4.802 1.777 -2.365 1.00 98.25 97 PHE A O 1
ATOM 762 N N . THR A 1 98 ? -2.909 0.793 -3.022 1.00 97.44 98 THR A N 1
ATOM 763 C CA . THR A 1 98 ? -2.522 1.863 -3.962 1.00 97.44 98 THR A CA 1
ATOM 764 C C . THR A 1 98 ? -2.989 1.625 -5.400 1.00 97.44 98 THR A C 1
ATOM 766 O O . THR A 1 98 ? -2.762 2.477 -6.263 1.00 97.44 98 THR A O 1
ATOM 769 N N . ALA A 1 99 ? -3.589 0.471 -5.708 1.00 96.00 99 ALA A N 1
ATOM 770 C CA . ALA A 1 99 ? -4.025 0.139 -7.063 1.00 96.00 99 ALA A CA 1
ATOM 771 C C . ALA A 1 99 ? -5.180 1.038 -7.524 1.00 96.00 99 ALA A C 1
ATOM 773 O O . ALA A 1 99 ? -6.218 1.104 -6.872 1.00 96.00 99 ALA A O 1
ATOM 774 N N . LYS A 1 100 ? -5.032 1.676 -8.692 1.00 94.12 100 LYS A N 1
ATOM 775 C CA . LYS A 1 100 ? -6.051 2.573 -9.262 1.00 94.12 100 LYS A CA 1
ATOM 776 C C . LYS A 1 100 ? -7.422 1.898 -9.409 1.00 94.12 100 LYS A C 1
ATOM 778 O O . LYS A 1 100 ? -8.432 2.453 -9.006 1.00 94.12 100 LYS A O 1
ATOM 783 N N . HIS A 1 101 ? -7.442 0.682 -9.947 1.00 93.00 101 HIS A N 1
ATOM 784 C CA . HIS A 1 101 ? -8.650 -0.131 -10.092 1.00 93.00 101 HIS A CA 1
ATOM 785 C C . HIS A 1 101 ? -8.537 -1.336 -9.168 1.00 93.00 101 HIS A C 1
ATOM 787 O O . HIS A 1 101 ? -8.209 -2.447 -9.585 1.00 93.00 101 HIS A O 1
ATOM 793 N N . PHE A 1 102 ? -8.691 -1.070 -7.875 1.00 94.00 102 PHE A N 1
ATOM 794 C CA . PHE A 1 102 ? -8.546 -2.093 -6.858 1.00 94.00 102 PHE A CA 1
ATOM 795 C C . PHE A 1 102 ? -9.714 -3.083 -6.909 1.00 94.00 102 PHE A C 1
ATOM 797 O O . PHE A 1 102 ? -10.877 -2.684 -6.928 1.00 94.00 102 PHE A O 1
ATOM 804 N N . HIS A 1 103 ? -9.402 -4.379 -6.913 1.00 94.19 103 HIS A N 1
ATOM 805 C CA . HIS A 1 103 ? -10.391 -5.453 -6.885 1.00 94.19 103 HIS A CA 1
ATOM 806 C C . HIS A 1 103 ? -10.268 -6.216 -5.558 1.00 94.19 103 HIS A C 1
ATOM 808 O O . HIS A 1 103 ? -9.310 -6.980 -5.397 1.00 94.19 103 HIS A O 1
ATOM 814 N N . PRO A 1 104 ? -11.235 -6.065 -4.631 1.00 94.31 104 PRO A N 1
ATOM 815 C CA . PRO A 1 104 ? -11.205 -6.734 -3.331 1.00 94.31 104 PRO A CA 1
ATOM 816 C C . PRO A 1 104 ? -10.975 -8.254 -3.377 1.00 94.31 104 PRO A C 1
ATOM 818 O O . PRO A 1 104 ? -10.250 -8.743 -2.521 1.00 94.31 104 PRO A O 1
ATOM 821 N N . PRO A 1 105 ? -11.462 -9.029 -4.372 1.00 95.44 105 PRO A N 1
ATOM 822 C CA . PRO A 1 105 ? -11.168 -10.464 -4.438 1.00 95.44 105 PRO A CA 1
ATOM 823 C C . PRO A 1 105 ? -9.673 -10.827 -4.471 1.00 95.44 105 PRO A C 1
ATOM 825 O O . PRO A 1 105 ? -9.306 -11.941 -4.112 1.00 95.44 105 PRO A O 1
ATOM 828 N N . PHE A 1 106 ? -8.779 -9.910 -4.860 1.00 94.88 106 PHE A N 1
ATOM 829 C CA . PHE A 1 106 ? -7.338 -10.172 -4.801 1.00 94.88 106 PHE A CA 1
ATOM 830 C C . PHE A 1 106 ? -6.767 -10.158 -3.375 1.00 94.88 106 PHE A C 1
ATOM 832 O O . PHE A 1 106 ? -5.636 -10.598 -3.183 1.00 94.88 106 PHE A O 1
ATOM 839 N N . THR A 1 107 ? -7.520 -9.711 -2.363 1.00 96.94 107 THR A N 1
ATOM 840 C CA . THR A 1 107 ? -7.083 -9.734 -0.956 1.00 96.94 107 THR A CA 1
ATOM 841 C C . THR A 1 107 ? -7.472 -10.999 -0.209 1.00 96.94 107 THR A C 1
ATOM 843 O O . THR A 1 107 ? -7.128 -11.119 0.963 1.00 96.94 107 THR A O 1
ATOM 846 N N . THR A 1 108 ? -8.137 -11.971 -0.841 1.00 96.75 108 THR A N 1
ATOM 847 C CA . THR A 1 108 ? -8.614 -13.176 -0.144 1.00 96.75 108 THR A CA 1
ATOM 848 C C . THR A 1 108 ? -7.502 -13.882 0.632 1.00 96.75 108 THR A C 1
ATOM 850 O O . THR A 1 108 ? -7.676 -14.170 1.812 1.00 96.75 108 THR A O 1
ATOM 853 N N . HIS A 1 109 ? -6.332 -14.097 0.023 1.00 97.31 109 HIS A N 1
ATOM 854 C CA . HIS A 1 109 ? -5.211 -14.726 0.726 1.00 97.31 109 HIS A CA 1
ATOM 855 C C . HIS A 1 109 ? -4.629 -13.843 1.833 1.00 97.31 109 HIS A C 1
ATOM 857 O O . HIS A 1 109 ? -4.252 -14.367 2.874 1.00 97.31 109 HIS A O 1
ATOM 863 N N . LEU A 1 110 ? -4.608 -12.518 1.645 1.00 97.69 110 LEU A N 1
ATOM 864 C CA . LEU A 1 110 ? -4.216 -11.587 2.704 1.00 97.69 110 LEU A CA 1
ATOM 865 C C . LEU A 1 110 ? -5.138 -11.736 3.918 1.00 97.69 110 LEU A C 1
ATOM 867 O O . LEU A 1 110 ? -4.653 -11.840 5.039 1.00 97.69 110 LEU A O 1
ATOM 871 N N . MET A 1 111 ? -6.452 -11.786 3.690 1.00 98.00 111 MET A N 1
ATOM 872 C CA . MET A 1 111 ? -7.438 -11.896 4.764 1.00 98.00 111 MET A CA 1
ATOM 873 C C . MET A 1 111 ? -7.399 -13.252 5.457 1.00 98.00 111 MET A C 1
ATOM 875 O O . MET A 1 111 ? -7.483 -13.293 6.677 1.00 98.00 111 MET A O 1
ATOM 879 N N . ILE A 1 112 ? -7.192 -14.344 4.717 1.00 98.12 112 ILE A N 1
ATOM 880 C CA . ILE A 1 112 ? -6.998 -15.673 5.315 1.00 98.12 112 ILE A CA 1
ATOM 881 C C . ILE A 1 112 ? -5.772 -15.668 6.239 1.00 98.12 112 ILE A C 1
ATOM 883 O O . ILE A 1 112 ? -5.870 -16.106 7.384 1.00 98.12 112 ILE A O 1
ATOM 887 N N . SER A 1 113 ? -4.634 -15.136 5.779 1.00 98.06 113 SER A N 1
ATOM 888 C CA . SER A 1 113 ? -3.417 -15.060 6.596 1.00 98.06 113 SER A CA 1
ATOM 889 C C . SER A 1 113 ? -3.562 -14.101 7.780 1.00 98.06 113 SER A C 1
ATOM 891 O O . SER A 1 113 ? -3.050 -14.400 8.854 1.00 98.06 113 SER A O 1
ATOM 893 N N . PHE A 1 114 ? -4.277 -12.983 7.617 1.00 98.12 114 PHE A N 1
ATOM 894 C CA . PHE A 1 114 ? -4.615 -12.076 8.716 1.00 98.12 114 PHE A CA 1
ATOM 895 C C . PHE A 1 114 ? -5.474 -12.777 9.771 1.00 98.12 114 PHE A C 1
ATOM 897 O O . PHE A 1 114 ? -5.135 -12.755 10.948 1.00 98.12 114 PHE A O 1
ATOM 904 N N . THR A 1 115 ? -6.552 -13.451 9.367 1.00 98.19 115 THR A N 1
ATOM 905 C CA . THR A 1 115 ? -7.410 -14.194 10.294 1.00 98.19 115 THR A CA 1
ATOM 906 C C . THR A 1 115 ? -6.614 -15.250 11.052 1.00 98.19 115 THR A C 1
ATOM 908 O O . THR A 1 115 ? -6.729 -15.328 12.270 1.00 98.19 115 THR A O 1
ATOM 911 N N . GLN A 1 116 ? -5.773 -16.019 10.361 1.00 98.38 116 GLN A N 1
ATOM 912 C CA . GLN A 1 116 ? -4.959 -17.044 11.004 1.00 98.38 116 GLN A CA 1
ATOM 913 C C . GLN A 1 116 ? -3.960 -16.441 12.003 1.00 98.38 116 GLN A C 1
ATOM 915 O O . GLN A 1 116 ? -3.986 -16.780 13.181 1.00 98.38 116 GLN A O 1
ATOM 920 N N . LEU A 1 117 ? -3.093 -15.533 11.550 1.00 97.88 117 LEU A N 1
ATOM 921 C CA . LEU A 1 117 ? -1.977 -15.053 12.369 1.00 97.88 117 LEU A CA 1
ATOM 922 C C . LEU A 1 117 ? -2.432 -14.087 13.470 1.00 97.88 117 LEU A C 1
ATOM 924 O O . LEU A 1 117 ? -1.872 -14.097 14.558 1.00 97.88 117 LEU A O 1
ATOM 928 N N . ILE A 1 118 ? -3.445 -13.261 13.204 1.00 97.00 118 ILE A N 1
ATOM 929 C CA . ILE A 1 118 ? -3.870 -12.204 14.129 1.00 97.00 118 ILE A CA 1
ATOM 930 C C . ILE A 1 118 ? -5.048 -12.660 14.982 1.00 97.00 118 ILE A C 1
ATOM 932 O O . ILE A 1 118 ? -4.984 -12.586 16.202 1.00 97.00 118 ILE A O 1
ATOM 936 N N . LEU A 1 119 ? -6.129 -13.143 14.361 1.00 95.88 119 LEU A N 1
ATOM 937 C CA . LEU A 1 119 ? -7.359 -13.452 15.102 1.00 95.88 119 LEU A CA 1
ATOM 938 C C . LEU A 1 119 ? -7.285 -14.795 15.833 1.00 95.88 119 LEU A C 1
ATOM 940 O O . LEU A 1 119 ? -7.846 -14.920 16.917 1.00 95.88 119 LEU A O 1
ATOM 944 N N . VAL A 1 120 ? -6.635 -15.800 15.238 1.00 96.56 120 VAL A N 1
ATOM 945 C CA . VAL A 1 120 ? -6.531 -17.145 15.829 1.00 96.56 120 VAL A CA 1
ATOM 946 C C . VAL A 1 120 ? -5.268 -17.285 16.674 1.00 96.56 120 VAL A C 1
ATOM 948 O O . VAL A 1 120 ? -5.342 -17.770 17.799 1.00 96.56 120 VAL A O 1
ATOM 951 N N . GLU A 1 121 ? -4.114 -16.875 16.145 1.00 96.88 121 GLU A N 1
ATOM 952 C CA . GLU A 1 121 ? -2.820 -17.054 16.819 1.00 96.88 121 GLU A CA 1
ATOM 953 C C . GLU A 1 121 ? -2.427 -15.876 17.726 1.00 96.88 121 GLU A C 1
ATOM 955 O O . GLU A 1 121 ? -1.563 -16.041 18.585 1.00 96.88 121 GLU A O 1
ATOM 960 N N . GLY A 1 122 ? -3.072 -14.711 17.587 1.00 95.50 122 GLY A N 1
ATOM 961 C CA . GLY A 1 122 ? -2.847 -13.559 18.466 1.00 95.50 122 GLY A CA 1
ATOM 962 C C . GLY A 1 122 ? -1.522 -12.825 18.238 1.00 95.50 122 GLY A C 1
ATOM 963 O O . GLY A 1 122 ? -1.051 -12.136 19.142 1.00 95.50 122 GLY A O 1
ATOM 964 N N . PHE A 1 123 ? -0.888 -12.968 17.069 1.00 96.75 123 PHE A N 1
ATOM 965 C CA . PHE A 1 123 ? 0.330 -12.218 16.766 1.00 96.75 123 PHE A CA 1
ATOM 966 C C . PHE A 1 123 ? 0.038 -10.720 16.579 1.00 96.75 123 PHE A C 1
ATOM 968 O O . PHE A 1 123 ? -0.966 -10.368 15.954 1.00 96.75 123 PHE A O 1
ATOM 975 N N . PRO A 1 124 ? 0.938 -9.820 17.020 1.00 94.31 124 PRO A N 1
ATOM 976 C CA . PRO A 1 124 ? 0.830 -8.399 16.713 1.00 94.31 124 PRO A CA 1
ATOM 977 C C . PRO A 1 124 ? 0.853 -8.150 15.200 1.00 94.31 124 PRO A C 1
ATOM 979 O O . PRO A 1 124 ? 1.708 -8.687 14.484 1.00 94.31 124 PRO A O 1
ATOM 982 N N . LEU A 1 125 ? -0.043 -7.288 14.702 1.00 95.75 125 LEU A N 1
ATOM 983 C CA . LEU A 1 125 ? -0.176 -7.039 13.261 1.00 95.75 125 LEU A CA 1
ATOM 984 C C . LEU A 1 125 ? 1.142 -6.595 12.626 1.00 95.75 125 LEU A C 1
ATOM 986 O O . LEU A 1 125 ? 1.527 -7.163 11.610 1.00 95.75 125 LEU A O 1
ATOM 990 N N . CYS A 1 126 ? 1.854 -5.640 13.231 1.00 93.62 126 CYS A N 1
ATOM 991 C CA . CYS A 1 126 ? 3.128 -5.126 12.718 1.00 93.62 126 CYS A CA 1
ATOM 992 C C . CYS A 1 126 ? 4.170 -6.230 12.485 1.00 93.62 126 CYS A C 1
ATOM 994 O O . CYS A 1 126 ? 4.892 -6.199 11.491 1.00 93.62 126 CYS A O 1
ATOM 996 N N . GLU A 1 127 ? 4.236 -7.209 13.388 1.00 94.50 127 GLU A N 1
ATOM 997 C CA . GLU A 1 127 ? 5.218 -8.296 13.340 1.00 94.50 127 GLU A CA 1
ATOM 998 C C . GLU A 1 127 ? 4.817 -9.373 12.326 1.00 94.50 127 GLU A C 1
ATOM 1000 O O . GLU A 1 127 ? 5.654 -9.888 11.582 1.00 94.50 127 GLU A O 1
ATOM 1005 N N . ALA A 1 128 ? 3.523 -9.690 12.250 1.00 97.06 128 ALA A N 1
ATOM 1006 C CA . ALA A 1 128 ? 2.999 -10.694 11.333 1.00 97.06 128 ALA A CA 1
ATOM 1007 C C . ALA A 1 128 ? 2.808 -10.175 9.897 1.00 97.06 128 ALA A C 1
ATOM 1009 O O . ALA A 1 128 ? 2.757 -10.979 8.961 1.00 97.06 128 ALA A O 1
ATOM 1010 N N . PHE A 1 129 ? 2.720 -8.857 9.681 1.00 97.44 129 PHE A N 1
ATOM 1011 C CA . PHE A 1 129 ? 2.360 -8.280 8.381 1.00 97.44 129 PHE A CA 1
ATOM 1012 C C . PHE A 1 129 ? 3.276 -8.699 7.222 1.00 97.44 129 PHE A C 1
ATOM 1014 O O . PHE A 1 129 ? 2.746 -9.078 6.174 1.00 97.44 129 PHE A O 1
ATOM 1021 N N . PRO A 1 130 ? 4.618 -8.733 7.366 1.00 96.38 130 PRO A N 1
ATOM 1022 C CA . PRO A 1 130 ? 5.501 -9.280 6.335 1.00 96.38 130 PRO A CA 1
ATOM 1023 C C . PRO A 1 130 ? 5.119 -10.701 5.889 1.00 96.38 130 PRO A C 1
ATOM 1025 O O . PRO A 1 130 ? 5.076 -10.991 4.690 1.00 96.38 130 PRO A O 1
ATOM 1028 N N . ASN A 1 131 ? 4.772 -11.569 6.844 1.00 96.75 131 ASN A N 1
ATOM 1029 C CA . ASN A 1 131 ? 4.370 -12.950 6.577 1.00 96.75 131 ASN A CA 1
ATOM 1030 C C . ASN A 1 131 ? 2.983 -13.027 5.923 1.00 96.75 131 ASN A C 1
ATOM 1032 O O . ASN A 1 131 ? 2.768 -13.862 5.040 1.00 96.75 131 ASN A O 1
ATOM 1036 N N . ILE A 1 132 ? 2.056 -12.145 6.315 1.00 97.81 132 ILE A N 1
ATOM 1037 C CA . ILE A 1 132 ? 0.734 -12.000 5.686 1.00 97.81 132 ILE A CA 1
ATOM 1038 C C . ILE A 1 132 ? 0.896 -11.590 4.214 1.00 97.81 132 ILE A C 1
ATOM 1040 O O . ILE A 1 132 ? 0.329 -12.207 3.308 1.00 97.81 132 ILE A O 1
ATOM 1044 N N . LEU A 1 133 ? 1.714 -10.570 3.950 1.00 97.12 133 LEU A N 1
ATOM 1045 C CA . LEU A 1 133 ? 1.963 -10.055 2.605 1.00 97.12 133 LEU A CA 1
ATOM 1046 C C . LEU A 1 133 ? 2.607 -11.097 1.697 1.00 97.12 133 LEU A C 1
ATOM 1048 O O . LEU A 1 133 ? 2.253 -11.201 0.519 1.00 97.12 133 LEU A O 1
ATOM 1052 N N . GLU A 1 134 ? 3.535 -11.891 2.221 1.00 95.06 134 GLU A N 1
ATOM 1053 C CA . GLU A 1 134 ? 4.174 -12.968 1.473 1.00 95.06 134 GLU A CA 1
ATOM 1054 C C . GLU A 1 134 ? 3.165 -14.003 0.940 1.00 95.06 134 GLU A C 1
ATOM 1056 O O . GLU A 1 134 ? 3.331 -14.519 -0.169 1.00 95.06 134 GLU A O 1
ATOM 1061 N N . GLN A 1 135 ? 2.094 -14.261 1.690 1.00 94.38 135 GLN A N 1
ATOM 1062 C CA . GLN A 1 135 ? 1.049 -15.222 1.332 1.00 94.38 135 GLN A CA 1
ATOM 1063 C C . GLN A 1 135 ? -0.053 -14.612 0.452 1.00 94.38 135 GLN A C 1
ATOM 1065 O O . GLN A 1 135 ? -0.764 -15.341 -0.235 1.00 94.38 135 GLN A O 1
ATOM 1070 N N . SER A 1 136 ? -0.169 -13.281 0.418 1.00 94.12 136 SER A N 1
ATOM 1071 C CA . SER A 1 136 ? -1.306 -12.568 -0.178 1.00 94.12 136 SER A CA 1
ATOM 1072 C C . SER A 1 136 ? -1.469 -12.690 -1.697 1.00 94.12 136 SER A C 1
ATOM 1074 O O . SER A 1 136 ? -2.563 -12.486 -2.211 1.00 94.12 136 SER A O 1
ATOM 1076 N N . GLY A 1 137 ? -0.389 -12.928 -2.448 1.00 91.94 137 GLY A N 1
ATOM 1077 C CA . GLY A 1 137 ? -0.410 -12.832 -3.915 1.00 91.94 137 GLY A CA 1
ATOM 1078 C C . GLY A 1 137 ? -0.640 -11.414 -4.474 1.00 91.94 137 GLY A C 1
ATOM 1079 O O . GLY A 1 137 ? -0.641 -11.238 -5.692 1.00 91.94 137 GLY A O 1
ATOM 1080 N N . LEU A 1 138 ? -0.762 -10.386 -3.624 1.00 93.88 138 LEU A N 1
ATOM 1081 C CA . LEU A 1 138 ? -1.093 -9.011 -4.027 1.00 93.88 138 LEU A CA 1
ATOM 1082 C C . LEU A 1 138 ? 0.026 -8.279 -4.764 1.00 93.88 138 LEU A C 1
ATOM 1084 O O . LEU A 1 138 ? -0.234 -7.273 -5.420 1.00 93.88 138 LEU A O 1
ATOM 1088 N N . GLY A 1 139 ? 1.263 -8.766 -4.672 1.00 91.56 139 GLY A N 1
ATOM 1089 C CA . GLY A 1 139 ? 2.442 -8.010 -5.084 1.00 91.56 139 GLY A CA 1
ATOM 1090 C C . GLY A 1 139 ? 2.454 -7.543 -6.544 1.00 91.56 139 GLY A C 1
ATOM 1091 O O . GLY A 1 139 ? 3.022 -6.503 -6.871 1.00 91.56 139 GLY A O 1
ATOM 1092 N N . MET A 1 140 ? 1.786 -8.258 -7.447 1.00 91.06 140 MET A N 1
ATOM 1093 C CA . MET A 1 140 ? 1.676 -7.823 -8.844 1.00 91.06 140 MET A CA 1
ATOM 1094 C C . MET A 1 140 ? 0.556 -6.804 -9.090 1.00 91.06 140 MET A C 1
ATOM 1096 O O . MET A 1 140 ? 0.561 -6.150 -10.129 1.00 91.06 140 MET A O 1
ATOM 1100 N N . HIS A 1 141 ? -0.382 -6.661 -8.154 1.00 93.56 141 HIS A N 1
ATOM 1101 C CA . HIS A 1 141 ? -1.607 -5.881 -8.322 1.00 93.56 141 HIS A CA 1
ATOM 1102 C C . HIS A 1 141 ? -1.577 -4.547 -7.587 1.00 93.56 141 HIS A C 1
ATOM 1104 O O . HIS A 1 141 ? -2.006 -3.539 -8.143 1.00 93.56 141 HIS A O 1
ATOM 1110 N N . SER A 1 142 ? -1.091 -4.532 -6.348 1.00 96.25 142 SER A N 1
ATOM 1111 C CA . SER A 1 142 ? -1.138 -3.347 -5.497 1.00 96.25 142 SER A CA 1
ATOM 1112 C C . SER A 1 142 ? 0.063 -3.294 -4.569 1.00 96.25 142 SER A C 1
ATOM 1114 O O . SER A 1 142 ? 0.548 -4.329 -4.111 1.00 96.25 142 SER A O 1
ATOM 1116 N N . ASP A 1 143 ? 0.501 -2.080 -4.245 1.00 97.25 143 ASP A N 1
ATOM 1117 C CA . ASP A 1 143 ? 1.216 -1.872 -2.991 1.00 97.25 143 ASP A CA 1
ATOM 1118 C C . ASP A 1 143 ? 0.185 -1.798 -1.855 1.00 97.25 143 ASP A C 1
ATOM 1120 O O . ASP A 1 143 ? -1.007 -1.549 -2.090 1.00 97.25 143 ASP A O 1
ATOM 1124 N N . VAL A 1 144 ? 0.641 -2.017 -0.629 1.00 98.19 144 VAL A N 1
ATOM 1125 C CA . VAL A 1 144 ? -0.199 -1.999 0.570 1.00 98.19 144 VAL A CA 1
ATOM 1126 C C . VAL A 1 144 ? 0.327 -0.931 1.518 1.00 98.19 144 VAL A C 1
ATOM 1128 O O . VAL A 1 144 ? 1.523 -0.885 1.790 1.00 98.19 144 VAL A O 1
ATOM 1131 N N . ILE A 1 145 ? -0.547 -0.059 2.003 1.00 98.31 145 ILE A N 1
ATOM 1132 C CA . ILE A 1 145 ? -0.236 0.915 3.046 1.00 98.31 145 ILE A CA 1
ATOM 1133 C C . ILE A 1 145 ? -0.690 0.326 4.372 1.00 98.31 145 ILE A C 1
ATOM 1135 O O . ILE A 1 145 ? -1.867 0.012 4.519 1.00 98.31 145 ILE A O 1
ATOM 1139 N N . LEU A 1 146 ? 0.236 0.195 5.316 1.00 98.25 146 LEU A N 1
ATOM 1140 C CA . LEU A 1 146 ? -0.060 -0.090 6.713 1.00 98.25 146 LEU A CA 1
ATOM 1141 C C . LEU A 1 146 ? 0.153 1.194 7.511 1.00 98.25 146 LEU A C 1
ATOM 1143 O O . LEU A 1 146 ? 1.225 1.796 7.450 1.00 98.25 146 LEU A O 1
ATOM 1147 N N . MET A 1 147 ? -0.866 1.606 8.248 1.00 97.44 147 MET A N 1
ATOM 1148 C CA . MET A 1 147 ? -0.789 2.689 9.217 1.00 97.44 147 MET A CA 1
ATOM 1149 C C . MET A 1 147 ? -0.888 2.076 10.602 1.00 97.44 147 MET A C 1
ATOM 1151 O O . MET A 1 147 ? -1.803 1.292 10.835 1.00 97.44 147 MET A O 1
ATOM 1155 N N . THR A 1 148 ? 0.030 2.405 11.499 1.00 95.50 148 THR A N 1
ATOM 1156 C CA . THR A 1 148 ? 0.062 1.862 12.858 1.00 95.50 148 THR A CA 1
ATOM 1157 C C . THR A 1 148 ? 0.183 2.999 13.854 1.00 95.50 148 THR A C 1
ATOM 1159 O O . THR A 1 148 ? 1.059 3.863 13.750 1.00 95.50 148 THR A O 1
ATOM 1162 N N . ALA A 1 149 ? -0.745 3.022 14.803 1.00 91.69 149 ALA A N 1
ATOM 1163 C CA . ALA A 1 149 ? -0.677 3.917 15.940 1.00 91.69 149 ALA A CA 1
ATOM 1164 C C . ALA A 1 149 ? 0.460 3.446 16.853 1.00 91.69 149 ALA A C 1
ATOM 1166 O O . ALA A 1 149 ? 0.494 2.282 17.252 1.00 91.69 149 ALA A O 1
ATOM 1167 N N . THR A 1 150 ? 1.407 4.322 17.181 1.00 82.12 150 THR A N 1
ATOM 1168 C CA . THR A 1 150 ? 2.392 4.001 18.220 1.00 82.12 150 THR A CA 1
ATOM 1169 C C . THR A 1 150 ? 1.770 4.266 19.586 1.00 82.12 150 THR A C 1
ATOM 1171 O O . THR A 1 150 ? 1.285 5.381 19.780 1.00 82.12 150 THR A O 1
ATOM 1174 N N . PRO A 1 151 ? 1.800 3.317 20.537 1.00 67.00 151 PRO A N 1
ATOM 1175 C CA . PRO A 1 151 ? 1.369 3.584 21.904 1.00 67.00 151 PRO A CA 1
ATOM 1176 C C . PRO A 1 151 ? 2.119 4.810 22.435 1.00 67.00 151 PRO A C 1
ATOM 1178 O O . PRO A 1 151 ? 3.349 4.827 22.441 1.00 67.00 151 PRO A O 1
ATOM 1181 N N . GLY A 1 152 ? 1.385 5.866 22.776 1.00 59.91 152 GLY A N 1
ATOM 1182 C CA . GLY A 1 152 ? 1.948 7.042 23.426 1.00 59.91 152 GLY A CA 1
ATOM 1183 C C . GLY A 1 152 ? 1.862 6.875 24.937 1.00 59.91 152 GLY A C 1
ATOM 1184 O O . GLY A 1 152 ? 0.808 6.493 25.441 1.00 59.91 152 GLY A O 1
ATOM 1185 N N . ASP A 1 153 ? 2.943 7.197 25.643 1.00 50.66 153 ASP A N 1
ATOM 1186 C CA . ASP A 1 153 ? 2.996 7.241 27.109 1.00 50.66 153 ASP A CA 1
ATOM 1187 C C . ASP A 1 153 ? 2.287 8.512 27.643 1.00 50.66 153 ASP A C 1
ATOM 1189 O O . ASP A 1 153 ? 2.925 9.384 28.210 1.00 50.66 153 ASP A O 1
ATOM 1193 N N . ASP A 1 154 ? 0.972 8.657 27.441 1.00 49.59 154 ASP A N 1
ATOM 1194 C CA . ASP A 1 154 ? 0.124 9.737 28.011 1.00 49.59 154 ASP A CA 1
ATOM 1195 C C . ASP A 1 154 ? 0.088 11.109 27.283 1.00 49.59 154 ASP A C 1
ATOM 1197 O O . ASP A 1 154 ? -0.314 12.121 27.861 1.00 49.59 154 ASP A O 1
ATOM 1201 N N . GLY A 1 155 ? 0.429 11.175 25.989 1.00 54.47 155 GLY A N 1
ATOM 1202 C CA . GLY A 1 155 ? 0.260 12.386 25.159 1.00 54.47 155 GLY A CA 1
ATOM 1203 C C . GLY A 1 155 ? -1.072 12.448 24.378 1.00 54.47 155 GLY A C 1
ATOM 1204 O O . GLY A 1 155 ? -1.589 11.403 23.983 1.00 54.47 155 GLY A O 1
ATOM 1205 N N . PRO A 1 156 ? -1.626 13.648 24.087 1.00 53.34 156 PRO A N 1
ATOM 1206 C CA . PRO A 1 156 ? -2.873 13.805 23.320 1.00 53.34 156 PRO A CA 1
ATOM 1207 C C . PRO A 1 156 ? -2.745 13.414 21.837 1.00 53.34 156 PRO A C 1
ATOM 1209 O O . PRO A 1 156 ? -3.749 13.116 21.191 1.00 53.34 156 PRO A O 1
ATOM 1212 N N . THR A 1 157 ? -1.525 13.380 21.295 1.00 59.09 157 THR A N 1
ATOM 1213 C CA . THR A 1 157 ? -1.238 12.998 19.910 1.00 59.09 157 THR A CA 1
ATOM 1214 C C . THR A 1 157 ? -0.569 11.632 19.849 1.00 59.09 157 THR A C 1
ATOM 1216 O O . THR A 1 157 ? 0.535 11.424 20.347 1.00 59.09 157 THR A O 1
ATOM 1219 N N . VAL A 1 158 ? -1.255 10.685 19.208 1.00 67.88 158 VAL A N 1
ATOM 1220 C CA . VAL A 1 158 ? -0.736 9.350 18.903 1.00 67.88 158 VAL A CA 1
ATOM 1221 C C . VAL A 1 158 ? -0.034 9.424 17.544 1.00 67.88 158 VAL A C 1
ATOM 1223 O O . VAL A 1 158 ? -0.720 9.606 16.532 1.00 67.8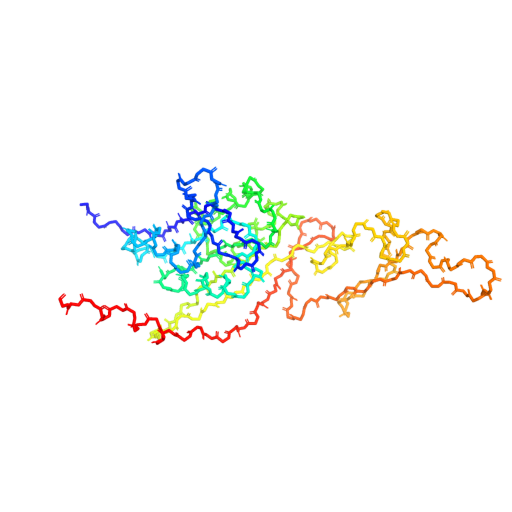8 158 VAL A O 1
ATOM 1226 N N . PRO A 1 159 ? 1.306 9.293 17.470 1.00 82.88 159 PRO A N 1
ATOM 1227 C CA . PRO A 1 159 ? 1.997 9.297 16.190 1.00 82.88 159 PRO A CA 1
ATOM 1228 C C . PRO A 1 159 ? 1.491 8.143 15.324 1.00 82.88 159 PRO A C 1
ATOM 1230 O O . PRO A 1 159 ? 1.482 6.984 15.742 1.00 82.88 159 PRO A O 1
ATOM 1233 N N . LEU A 1 160 ? 1.096 8.458 14.091 1.00 90.62 160 LEU A N 1
ATOM 1234 C CA . LEU A 1 160 ? 0.695 7.451 13.114 1.00 90.62 160 LEU A CA 1
ATOM 1235 C C . LEU A 1 160 ? 1.863 7.152 12.173 1.00 90.62 160 LEU A C 1
ATOM 1237 O O . LEU A 1 160 ? 2.163 7.941 11.266 1.00 90.62 160 LEU A O 1
ATOM 1241 N N . LEU A 1 161 ? 2.515 6.006 12.374 1.00 93.50 161 LEU A N 1
ATOM 1242 C CA . LEU A 1 161 ? 3.523 5.498 11.449 1.00 93.50 161 LEU A CA 1
ATOM 1243 C C . LEU A 1 161 ? 2.819 4.983 10.195 1.00 93.50 161 LEU A C 1
ATOM 1245 O O . LEU A 1 161 ? 1.873 4.210 10.281 1.00 93.50 161 LEU A O 1
ATOM 1249 N N . CYS A 1 162 ? 3.270 5.420 9.023 1.00 95.50 162 CYS A N 1
ATOM 1250 C CA . CYS A 1 162 ? 2.733 4.970 7.745 1.00 95.50 162 CYS A CA 1
ATOM 1251 C C . CYS A 1 162 ? 3.842 4.286 6.948 1.00 95.50 162 CYS A C 1
ATOM 1253 O O . CYS A 1 162 ? 4.859 4.900 6.626 1.00 95.50 162 CYS A O 1
ATOM 1255 N N . THR A 1 163 ? 3.619 3.030 6.585 1.00 96.94 163 THR A N 1
ATOM 1256 C CA . THR A 1 163 ? 4.585 2.207 5.864 1.00 96.94 163 THR A CA 1
ATOM 1257 C C . THR A 1 163 ? 3.953 1.690 4.584 1.00 96.94 163 THR A C 1
ATOM 1259 O O . THR A 1 163 ? 2.878 1.091 4.593 1.00 96.94 163 THR A O 1
ATOM 1262 N N . ARG A 1 164 ? 4.629 1.913 3.456 1.00 97.50 164 ARG A N 1
ATOM 1263 C CA . ARG A 1 164 ? 4.244 1.356 2.160 1.00 97.50 164 ARG A CA 1
ATOM 1264 C C . ARG A 1 164 ? 5.007 0.066 1.918 1.00 97.50 164 ARG A C 1
ATOM 1266 O O . ARG A 1 164 ? 6.230 0.071 1.825 1.00 97.50 164 ARG A O 1
ATOM 1273 N N . TYR A 1 165 ? 4.273 -1.016 1.727 1.00 98.00 165 TYR A N 1
ATOM 1274 C CA . TYR A 1 165 ? 4.803 -2.290 1.282 1.00 98.00 165 TYR A CA 1
ATOM 1275 C C . TYR A 1 165 ? 4.631 -2.415 -0.226 1.00 98.00 165 TYR A C 1
ATOM 1277 O O . TYR A 1 165 ? 3.510 -2.530 -0.722 1.00 98.00 165 TYR A O 1
ATOM 1285 N N . SER A 1 166 ? 5.737 -2.390 -0.967 1.00 97.19 166 SER A N 1
ATOM 1286 C CA . SER A 1 166 ? 5.731 -2.542 -2.425 1.00 97.19 166 SER A CA 1
ATOM 1287 C C . SER A 1 166 ? 6.445 -3.818 -2.831 1.00 97.19 166 SER A C 1
ATOM 1289 O O . SER A 1 166 ? 7.576 -4.070 -2.425 1.00 97.19 166 SER A O 1
ATOM 1291 N N . TRP A 1 167 ? 5.802 -4.651 -3.639 1.00 96.81 167 TRP A N 1
ATOM 1292 C CA . TRP A 1 167 ? 6.431 -5.882 -4.095 1.00 96.81 167 TRP A CA 1
ATOM 1293 C C . TRP A 1 167 ? 7.458 -5.590 -5.184 1.00 96.81 167 TRP A C 1
ATOM 1295 O O . TRP A 1 167 ? 7.144 -5.055 -6.251 1.00 96.81 167 TRP A O 1
ATOM 1305 N N . ALA A 1 168 ? 8.695 -5.982 -4.917 1.00 95.56 168 ALA A N 1
ATOM 1306 C CA . ALA A 1 168 ? 9.803 -5.876 -5.836 1.00 95.56 168 ALA A CA 1
ATOM 1307 C C . ALA A 1 168 ? 10.071 -7.215 -6.522 1.00 95.56 168 ALA A C 1
ATOM 1309 O O . ALA A 1 168 ? 10.122 -8.272 -5.893 1.00 95.56 168 ALA A O 1
ATOM 1310 N N . HIS A 1 169 ? 10.324 -7.146 -7.825 1.00 94.75 169 HIS A N 1
ATOM 1311 C CA . HIS A 1 169 ? 10.821 -8.266 -8.608 1.00 94.75 169 HIS A CA 1
ATOM 1312 C C . HIS A 1 169 ? 11.926 -7.812 -9.542 1.00 94.75 169 HIS A C 1
ATOM 1314 O O . HIS A 1 169 ? 11.750 -6.863 -10.307 1.00 94.75 169 HIS A O 1
ATOM 1320 N N . SER A 1 170 ? 13.039 -8.536 -9.526 1.00 92.81 170 SER A N 1
ATOM 1321 C CA . SER A 1 170 ? 14.267 -8.154 -10.228 1.00 92.81 170 SER A CA 1
ATOM 1322 C C . SER A 1 170 ? 14.131 -8.000 -11.751 1.00 92.81 170 SER A C 1
ATOM 1324 O O . SER A 1 170 ? 14.983 -7.356 -12.356 1.00 92.81 170 SER A O 1
ATOM 1326 N N . ASP A 1 171 ? 13.075 -8.558 -12.354 1.00 92.06 171 ASP A N 1
ATOM 1327 C CA . ASP A 1 171 ? 12.802 -8.486 -13.800 1.00 92.06 171 ASP A CA 1
ATOM 1328 C C . ASP A 1 171 ? 11.452 -7.852 -14.169 1.00 92.06 171 ASP A C 1
ATOM 1330 O O . ASP A 1 171 ? 11.231 -7.555 -15.337 1.00 92.06 171 ASP A O 1
ATOM 1334 N N . ALA A 1 172 ? 10.541 -7.656 -13.209 1.00 91.06 172 ALA A N 1
ATOM 1335 C CA . ALA A 1 172 ? 9.159 -7.239 -13.502 1.00 91.06 172 ALA A CA 1
ATOM 1336 C C . ALA A 1 172 ? 8.768 -5.943 -12.787 1.00 91.06 172 ALA A C 1
ATOM 1338 O O . ALA A 1 172 ? 8.135 -5.073 -13.385 1.00 91.06 172 ALA A O 1
ATOM 1339 N N . ARG A 1 173 ? 9.178 -5.805 -11.520 1.00 94.00 173 ARG A N 1
ATOM 1340 C CA . ARG A 1 173 ? 8.961 -4.609 -10.703 1.00 94.00 173 ARG A CA 1
ATOM 1341 C C . ARG A 1 173 ? 10.254 -4.219 -9.979 1.00 94.00 173 ARG A C 1
ATOM 1343 O O . ARG A 1 173 ? 10.348 -4.420 -8.765 1.00 94.00 173 ARG A O 1
ATOM 1350 N N . PRO A 1 174 ? 11.304 -3.772 -10.693 1.00 94.62 174 PRO A N 1
ATOM 1351 C CA . PRO A 1 174 ? 12.577 -3.434 -10.067 1.00 94.62 174 PRO A CA 1
ATOM 1352 C C . PRO A 1 174 ? 12.386 -2.377 -8.980 1.00 94.62 174 PRO A C 1
ATOM 1354 O O . PRO A 1 174 ? 11.938 -1.257 -9.232 1.00 94.62 174 PRO A O 1
ATOM 1357 N N . TRP A 1 175 ? 12.721 -2.764 -7.752 1.00 94.75 175 TRP A N 1
ATOM 1358 C CA . TRP A 1 175 ? 12.516 -1.945 -6.562 1.00 94.75 175 TRP A CA 1
ATOM 1359 C C . TRP A 1 175 ? 11.072 -1.432 -6.385 1.00 94.75 175 TRP A C 1
ATOM 1361 O O . TRP A 1 175 ? 10.867 -0.288 -5.996 1.00 94.75 175 TRP A O 1
ATOM 1371 N N . GLY A 1 176 ? 10.070 -2.249 -6.731 1.00 94.06 176 GLY A N 1
ATOM 1372 C CA . GLY A 1 176 ? 8.647 -1.894 -6.622 1.00 94.06 176 GLY A CA 1
ATOM 1373 C C . GLY A 1 176 ? 8.090 -1.102 -7.812 1.00 94.06 176 GLY A C 1
ATOM 1374 O O . GLY A 1 176 ? 6.877 -0.964 -7.968 1.00 94.06 176 GLY A O 1
ATOM 1375 N N . ASN A 1 177 ? 8.948 -0.632 -8.720 1.00 93.44 177 ASN A N 1
ATOM 1376 C CA . ASN A 1 177 ? 8.527 0.170 -9.866 1.00 93.44 177 ASN A CA 1
ATOM 1377 C C . ASN A 1 177 ? 8.105 -0.714 -11.035 1.00 93.44 177 ASN A C 1
ATOM 1379 O O . ASN A 1 177 ? 8.880 -1.560 -11.470 1.00 93.44 177 ASN A O 1
ATOM 1383 N N . SER A 1 178 ? 6.920 -0.490 -11.595 1.00 91.50 178 SER A N 1
ATOM 1384 C CA . SER A 1 178 ? 6.474 -1.215 -12.788 1.00 91.50 178 SER A CA 1
ATOM 1385 C C . SER A 1 178 ? 7.290 -0.827 -14.021 1.00 91.50 178 SER A C 1
ATOM 1387 O O . SER A 1 178 ? 7.516 0.354 -14.297 1.00 91.50 178 SER A O 1
ATOM 1389 N N . LEU A 1 179 ? 7.701 -1.828 -14.801 1.00 91.81 179 LEU A N 1
ATOM 1390 C CA . LEU A 1 179 ? 8.223 -1.587 -16.142 1.00 91.81 179 LEU A CA 1
ATOM 1391 C C . LEU A 1 179 ? 7.072 -1.140 -17.066 1.00 91.81 179 LEU A C 1
ATOM 1393 O O . LEU A 1 179 ? 5.995 -1.738 -17.021 1.00 91.81 179 LEU A O 1
ATOM 1397 N N . PRO A 1 180 ? 7.270 -0.129 -17.928 1.00 92.81 180 PRO A N 1
ATOM 1398 C CA . PRO A 1 180 ? 6.245 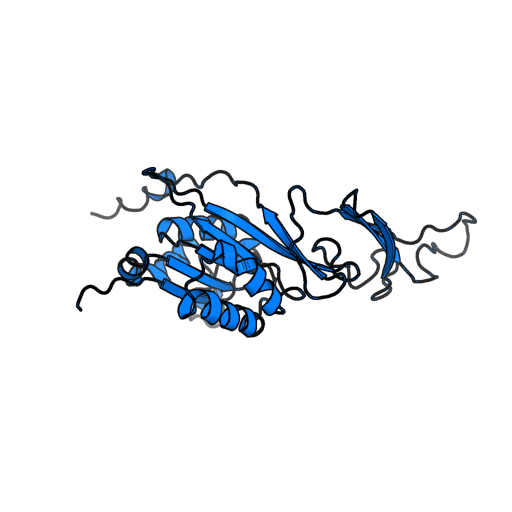0.286 -18.879 1.00 92.81 180 PRO A CA 1
ATOM 1399 C C . PRO A 1 180 ? 5.916 -0.845 -19.859 1.00 92.81 180 PRO A C 1
ATOM 1401 O O . PRO A 1 180 ? 6.802 -1.562 -20.311 1.00 92.81 180 PRO A O 1
ATOM 1404 N N . VAL A 1 181 ? 4.646 -1.006 -20.235 1.00 93.88 181 VAL A N 1
ATOM 1405 C CA . VAL A 1 181 ? 4.226 -2.096 -21.140 1.00 93.88 181 VAL A CA 1
ATOM 1406 C C . VAL A 1 181 ? 4.889 -1.979 -22.518 1.00 93.88 181 VAL A C 1
ATOM 1408 O O . VAL A 1 181 ? 5.184 -2.988 -23.153 1.00 93.88 181 VAL A O 1
ATOM 1411 N N . GLN A 1 182 ? 5.171 -0.756 -22.968 1.00 95.62 182 GLN A N 1
ATOM 1412 C CA . GLN A 1 182 ? 5.812 -0.464 -24.248 1.00 95.62 182 GLN A CA 1
ATOM 1413 C C . GLN A 1 182 ? 7.059 0.397 -24.055 1.00 95.62 182 GLN A C 1
ATOM 1415 O O . GLN A 1 182 ? 7.142 1.192 -23.119 1.00 95.62 182 GLN A O 1
ATOM 1420 N N . CYS A 1 183 ? 8.034 0.271 -24.958 1.00 95.38 183 CYS A N 1
ATOM 1421 C CA . CYS A 1 183 ? 9.190 1.164 -24.963 1.00 95.38 183 CYS A CA 1
ATOM 1422 C 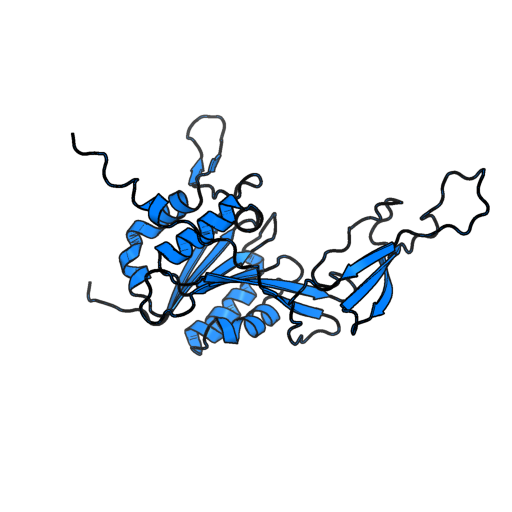C . CYS A 1 183 ? 8.774 2.599 -25.321 1.00 95.38 183 CYS A C 1
ATOM 1424 O O . CYS A 1 183 ? 8.310 2.802 -26.443 1.00 95.38 183 CYS A O 1
ATOM 1426 N N . PRO A 1 184 ? 9.039 3.604 -24.462 1.00 93.56 184 PRO A N 1
ATOM 1427 C CA . PRO A 1 184 ? 8.697 5.002 -24.747 1.00 93.56 184 PRO A CA 1
ATOM 1428 C C . PRO A 1 184 ? 9.338 5.547 -26.029 1.00 93.56 184 PRO A C 1
ATOM 1430 O O . PRO A 1 184 ? 8.809 6.456 -26.653 1.00 93.56 184 PRO A O 1
ATOM 1433 N N . GLN A 1 185 ? 10.477 4.983 -26.443 1.00 92.06 185 GLN A N 1
ATOM 1434 C CA . GLN A 1 185 ? 11.207 5.440 -27.623 1.00 92.06 185 GLN A CA 1
ATOM 1435 C C . GLN A 1 185 ? 10.737 4.792 -28.933 1.00 92.06 185 GLN A C 1
ATOM 1437 O O . GLN A 1 185 ? 10.879 5.398 -29.989 1.00 92.06 185 GLN A O 1
ATOM 1442 N N . CYS A 1 186 ? 10.255 3.544 -28.913 1.00 93.06 186 CYS A N 1
ATOM 1443 C CA . CYS A 1 186 ? 9.951 2.809 -30.151 1.00 93.06 186 CYS A CA 1
ATOM 1444 C C . CYS A 1 186 ? 8.600 2.085 -30.170 1.00 93.06 186 CYS A C 1
ATOM 1446 O O . CYS A 1 186 ? 8.333 1.365 -31.128 1.00 93.06 186 CYS A O 1
ATOM 1448 N N . GLY A 1 187 ? 7.795 2.185 -29.110 1.00 93.94 187 GLY A N 1
ATOM 1449 C CA . GLY A 1 187 ? 6.467 1.569 -29.001 1.00 93.94 187 GLY A CA 1
ATOM 1450 C C . GLY A 1 187 ? 6.446 0.036 -28.933 1.00 93.94 187 GLY A C 1
ATOM 1451 O O . GLY A 1 187 ? 5.377 -0.557 -28.839 1.00 93.94 187 GLY A O 1
ATOM 1452 N N . CYS A 1 188 ? 7.604 -0.634 -28.976 1.00 94.06 188 CYS A N 1
ATOM 1453 C CA . CYS A 1 188 ? 7.662 -2.097 -28.958 1.00 94.06 188 CYS A CA 1
ATOM 1454 C C . CYS A 1 188 ? 7.115 -2.624 -27.618 1.00 94.06 188 CYS A C 1
ATOM 1456 O O . CYS A 1 188 ? 7.562 -2.125 -26.580 1.00 94.06 188 CYS A O 1
ATOM 1458 N N . PRO A 1 189 ? 6.174 -3.587 -27.616 1.00 93.56 189 PRO A N 1
ATOM 1459 C CA . PRO A 1 189 ? 5.625 -4.160 -26.393 1.00 93.56 189 PRO A CA 1
ATOM 1460 C C . PRO A 1 189 ? 6.627 -5.093 -25.704 1.00 93.56 189 PRO A C 1
ATOM 1462 O O . PRO A 1 189 ? 7.391 -5.807 -26.355 1.00 93.56 189 PRO A O 1
ATOM 1465 N N . THR A 1 190 ? 6.628 -5.050 -24.370 1.00 82.56 190 THR A N 1
ATOM 1466 C CA . THR A 1 190 ? 7.435 -5.879 -23.459 1.00 82.56 190 THR A CA 1
ATOM 1467 C C . THR A 1 190 ? 8.912 -6.062 -23.855 1.00 82.56 190 THR A C 1
ATOM 1469 O O . THR A 1 190 ? 9.424 -7.182 -23.805 1.00 82.56 190 THR A O 1
ATOM 1472 N N . PRO A 1 191 ? 9.659 -5.015 -24.255 1.00 84.19 191 PRO A N 1
ATOM 1473 C CA . PRO A 1 191 ? 10.972 -5.208 -24.845 1.00 84.19 191 PRO A CA 1
ATOM 1474 C C . PRO A 1 191 ? 12.083 -5.172 -23.790 1.00 84.19 191 PRO A C 1
ATOM 1476 O O . PRO A 1 191 ? 13.179 -4.727 -24.095 1.00 84.19 191 PRO A O 1
ATOM 1479 N N . TRP A 1 192 ? 11.850 -5.545 -22.534 1.00 95.62 192 TRP A N 1
ATOM 1480 C CA . TRP A 1 192 ? 12.812 -5.249 -21.468 1.00 95.62 192 TRP A CA 1
ATOM 1481 C C . TRP A 1 192 ? 13.750 -6.412 -21.192 1.00 95.62 192 TRP A C 1
ATOM 1483 O O . TRP A 1 192 ? 13.321 -7.529 -20.926 1.00 95.62 192 TRP A O 1
ATOM 1493 N N . LYS A 1 193 ? 15.053 -6.128 -21.210 1.00 95.69 193 LYS A N 1
ATOM 1494 C CA . LYS A 1 193 ? 16.081 -7.025 -20.684 1.00 95.69 193 LYS A CA 1
ATOM 1495 C C . LYS A 1 193 ? 16.879 -6.291 -19.621 1.00 95.69 193 LYS A C 1
ATOM 1497 O O . LYS A 1 193 ? 17.363 -5.186 -19.866 1.00 95.69 193 LYS A O 1
ATOM 1502 N N . ARG A 1 194 ? 17.055 -6.928 -18.466 1.00 95.56 194 ARG A N 1
ATOM 1503 C CA . ARG A 1 194 ? 17.991 -6.471 -17.441 1.00 95.56 194 ARG A CA 1
ATOM 1504 C C . ARG A 1 194 ? 19.416 -6.563 -17.984 1.00 95.56 194 ARG A C 1
ATOM 1506 O O . ARG A 1 194 ? 19.860 -7.641 -18.380 1.00 95.56 194 ARG A O 1
ATOM 1513 N N . THR A 1 195 ? 20.121 -5.438 -18.028 1.00 93.50 195 THR A N 1
ATOM 1514 C CA . THR A 1 195 ? 21.501 -5.365 -18.541 1.00 93.50 195 THR A CA 1
ATOM 1515 C C . THR A 1 195 ? 22.534 -5.251 -17.437 1.00 93.50 195 THR A C 1
ATOM 1517 O O . THR A 1 195 ? 23.672 -5.660 -17.634 1.00 93.50 195 THR A O 1
ATOM 1520 N N . TYR A 1 196 ? 22.149 -4.696 -16.291 1.00 90.94 196 TYR A N 1
ATOM 1521 C CA . TYR A 1 196 ? 23.042 -4.497 -15.161 1.00 90.94 196 TYR A CA 1
ATOM 1522 C C . TYR A 1 196 ? 22.240 -4.464 -13.861 1.00 90.94 196 TYR A C 1
ATOM 1524 O O . TYR A 1 196 ? 21.114 -3.962 -13.835 1.00 90.94 196 TYR A O 1
ATOM 1532 N N . ALA A 1 197 ? 22.819 -5.002 -12.795 1.00 86.81 197 ALA A N 1
ATOM 1533 C CA . ALA A 1 197 ? 22.276 -4.916 -11.452 1.00 86.81 197 ALA A CA 1
ATOM 1534 C C . ALA A 1 197 ? 23.434 -4.740 -10.475 1.00 86.81 197 ALA A C 1
ATOM 1536 O O . ALA A 1 197 ? 24.341 -5.570 -10.446 1.00 86.81 197 ALA A O 1
ATOM 1537 N N . ASP A 1 198 ? 23.370 -3.678 -9.681 1.00 86.44 198 ASP A N 1
ATOM 1538 C CA . ASP A 1 198 ? 24.249 -3.477 -8.540 1.00 86.44 198 ASP A CA 1
ATOM 1539 C C . ASP A 1 198 ? 23.392 -3.403 -7.284 1.00 86.44 198 ASP A C 1
ATOM 1541 O O . ASP A 1 198 ? 22.701 -2.417 -7.015 1.00 86.44 198 ASP A O 1
ATOM 1545 N N . PHE A 1 199 ? 23.410 -4.497 -6.530 1.00 82.00 199 PHE A N 1
ATOM 1546 C CA . PHE A 1 199 ? 22.661 -4.606 -5.286 1.00 82.00 199 PHE A CA 1
ATOM 1547 C C . PHE A 1 199 ? 23.322 -3.829 -4.141 1.00 82.00 199 PHE A C 1
ATOM 1549 O O . PHE A 1 199 ? 22.617 -3.438 -3.214 1.00 82.00 199 PHE A O 1
ATOM 1556 N N . SER A 1 200 ? 24.629 -3.544 -4.223 1.00 83.38 200 SER A N 1
ATOM 1557 C CA . SER A 1 200 ? 25.337 -2.714 -3.240 1.00 83.38 200 SER A CA 1
ATOM 1558 C C . SER A 1 200 ? 24.959 -1.241 -3.389 1.00 83.38 200 SER A C 1
ATOM 1560 O O . SER A 1 200 ? 24.631 -0.577 -2.409 1.00 83.38 200 SER A O 1
ATOM 1562 N N . LEU A 1 201 ? 24.871 -0.764 -4.633 1.00 80.81 201 LEU A N 1
ATOM 1563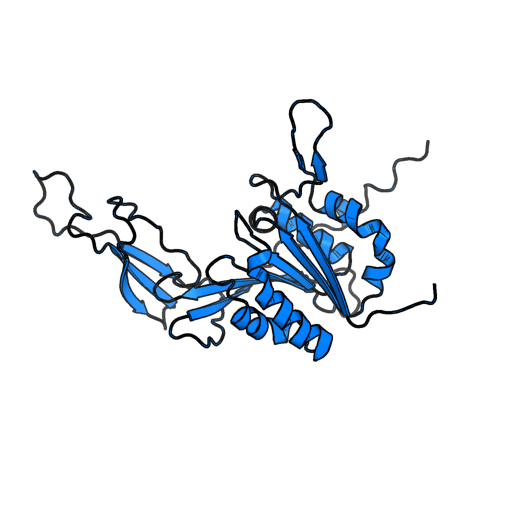 C CA . LEU A 1 201 ? 24.419 0.587 -4.970 1.00 80.81 201 LEU A CA 1
ATOM 1564 C C . LEU A 1 201 ? 22.892 0.687 -5.133 1.00 80.81 201 LEU A C 1
ATOM 1566 O O . LEU A 1 201 ? 22.368 1.749 -5.473 1.00 80.81 201 LEU A O 1
ATOM 1570 N N . LYS A 1 202 ? 22.175 -0.417 -4.888 1.00 90.12 202 LYS A N 1
ATOM 1571 C CA . LYS A 1 202 ? 20.714 -0.541 -4.939 1.00 90.12 202 LYS A CA 1
ATOM 1572 C C . LYS A 1 202 ? 20.082 0.006 -6.226 1.00 90.12 202 LYS A C 1
ATOM 1574 O O . LYS A 1 202 ? 19.062 0.696 -6.175 1.00 90.12 202 LYS A O 1
ATOM 1579 N N . TYR A 1 203 ? 20.644 -0.309 -7.394 1.00 92.94 203 TYR A N 1
ATOM 1580 C CA . TYR A 1 203 ? 20.028 0.050 -8.674 1.00 92.94 203 TYR A CA 1
ATOM 1581 C C . TYR A 1 203 ? 20.096 -1.055 -9.729 1.00 92.94 203 TYR A C 1
ATOM 1583 O O . TYR A 1 203 ? 20.986 -1.903 -9.741 1.00 92.94 203 TYR A O 1
ATOM 1591 N N . ILE A 1 204 ? 19.109 -1.053 -10.626 1.00 94.00 204 ILE A N 1
ATOM 1592 C CA . ILE A 1 204 ? 18.956 -2.028 -11.710 1.00 94.00 204 ILE A CA 1
ATOM 1593 C C . ILE A 1 204 ? 18.715 -1.269 -13.013 1.00 94.00 204 ILE A C 1
ATOM 1595 O O . ILE A 1 204 ? 17.921 -0.329 -13.052 1.00 94.00 204 ILE A O 1
ATOM 1599 N N . VAL A 1 205 ? 19.389 -1.689 -14.083 1.00 96.00 205 VAL A N 1
ATOM 1600 C CA . VAL A 1 205 ? 19.273 -1.088 -15.414 1.00 96.00 205 VAL A CA 1
ATOM 1601 C C . VAL A 1 205 ? 18.599 -2.059 -16.375 1.00 96.00 205 VAL A C 1
ATOM 1603 O O . VAL A 1 205 ? 19.004 -3.219 -16.505 1.00 96.00 205 VAL A O 1
ATOM 1606 N N . PHE A 1 206 ? 17.598 -1.553 -17.089 1.00 96.69 206 PHE A N 1
ATOM 1607 C CA . PHE A 1 206 ? 16.901 -2.244 -18.166 1.00 96.69 206 PHE A CA 1
ATOM 1608 C C . PHE A 1 206 ? 17.177 -1.569 -19.500 1.00 96.69 206 PHE A C 1
ATOM 1610 O O . PHE A 1 206 ? 17.284 -0.346 -19.580 1.00 96.69 206 PHE A O 1
ATOM 1617 N N . GLN A 1 207 ? 17.233 -2.368 -20.561 1.00 96.62 207 GLN A N 1
ATOM 1618 C CA . GLN A 1 207 ? 17.388 -1.897 -21.930 1.00 96.62 207 GLN A CA 1
ATOM 1619 C C . GLN A 1 207 ? 16.317 -2.503 -22.836 1.00 96.62 207 GLN A C 1
ATOM 1621 O O . GLN A 1 207 ? 15.949 -3.671 -22.688 1.00 96.62 207 GLN A O 1
ATOM 1626 N N . CYS A 1 208 ? 15.861 -1.715 -23.811 1.00 96.19 208 CYS A N 1
ATOM 1627 C CA . CYS A 1 208 ? 14.997 -2.193 -24.884 1.00 96.19 208 CYS A CA 1
ATOM 1628 C C . CYS A 1 208 ? 15.706 -3.274 -25.731 1.00 96.19 208 CYS A C 1
ATOM 1630 O O . CYS A 1 208 ? 16.838 -3.102 -26.186 1.00 96.19 208 CYS A O 1
ATOM 1632 N N . THR A 1 209 ? 15.046 -4.399 -25.986 1.00 95.62 209 THR A N 1
ATOM 1633 C CA . THR A 1 209 ? 15.567 -5.532 -26.757 1.00 95.62 209 THR A CA 1
ATOM 1634 C C . THR A 1 209 ? 15.371 -5.330 -28.255 1.00 95.62 209 THR A C 1
ATOM 1636 O O . THR A 1 209 ? 16.176 -5.843 -29.039 1.00 95.62 209 THR A O 1
ATOM 1639 N N . TYR A 1 210 ? 14.384 -4.523 -28.664 1.00 94.88 210 TYR A N 1
ATOM 1640 C CA . TYR A 1 210 ? 14.045 -4.303 -30.067 1.00 94.88 210 TYR A CA 1
ATOM 1641 C C . TYR A 1 210 ? 15.237 -3.767 -30.869 1.00 94.88 210 TYR A C 1
ATOM 1643 O O . TYR A 1 210 ? 15.816 -2.723 -30.562 1.00 94.88 210 TYR A O 1
ATOM 1651 N N . LYS A 1 211 ? 15.596 -4.476 -31.948 1.00 91.31 211 LYS A N 1
ATOM 1652 C CA . LYS A 1 211 ? 16.723 -4.123 -32.836 1.00 91.31 211 LYS A CA 1
ATOM 1653 C C . LYS A 1 211 ? 16.513 -2.789 -33.567 1.00 91.31 211 LYS A C 1
ATOM 1655 O O . LYS A 1 211 ? 17.476 -2.201 -34.064 1.00 91.31 211 LYS A O 1
ATOM 1660 N N . GLY A 1 212 ? 15.260 -2.344 -33.678 1.00 90.19 212 GLY A N 1
ATOM 1661 C CA . GLY A 1 212 ? 14.879 -1.063 -34.269 1.00 90.19 212 GLY A CA 1
ATOM 1662 C C . GLY A 1 212 ? 14.818 0.106 -33.282 1.00 90.19 212 GLY A C 1
ATOM 1663 O O . GLY A 1 212 ? 14.571 1.229 -33.707 1.00 90.19 212 GLY A O 1
ATOM 1664 N N . CYS A 1 213 ? 15.048 -0.119 -31.986 1.00 92.00 213 CYS A N 1
ATOM 1665 C CA . CYS A 1 213 ? 15.062 0.964 -31.006 1.00 92.00 213 CYS A CA 1
ATOM 1666 C C . CYS A 1 213 ? 16.259 1.897 -31.259 1.00 92.00 213 CYS A C 1
ATOM 1668 O O . CYS A 1 213 ? 17.366 1.426 -31.522 1.00 92.00 213 CYS A O 1
ATOM 1670 N N . GLY A 1 214 ? 16.036 3.213 -31.213 1.00 88.44 214 GLY A N 1
ATOM 1671 C CA . GLY A 1 214 ? 17.072 4.211 -31.509 1.00 88.44 214 GLY A CA 1
ATOM 1672 C C . GLY A 1 214 ? 17.350 4.450 -32.988 1.00 88.44 214 GLY A C 1
ATOM 1673 O O . GLY A 1 214 ? 18.285 5.173 -33.316 1.00 88.44 214 GLY A O 1
ATOM 1674 N N . ARG A 1 215 ? 16.558 3.873 -33.902 1.00 85.56 215 ARG A N 1
ATOM 1675 C CA . ARG A 1 215 ? 16.654 4.194 -35.330 1.00 85.56 215 ARG A CA 1
ATOM 1676 C C . ARG A 1 215 ? 15.881 5.484 -35.628 1.00 85.56 215 ARG A C 1
ATOM 1678 O O . ARG A 1 215 ? 14.667 5.438 -35.771 1.00 85.56 215 ARG A O 1
ATOM 1685 N N . VAL A 1 216 ? 16.587 6.607 -35.753 1.00 69.94 216 VAL A N 1
ATOM 1686 C CA . VAL A 1 216 ? 16.076 7.788 -36.473 1.00 69.94 216 VAL A CA 1
ATOM 1687 C C . VAL A 1 216 ? 16.106 7.458 -37.974 1.00 69.94 216 VAL A C 1
ATOM 1689 O O . VAL A 1 216 ? 16.907 6.613 -38.394 1.00 69.94 216 VAL A O 1
ATOM 1692 N N . ASN A 1 217 ? 15.182 8.016 -38.761 1.00 67.00 217 ASN A N 1
ATOM 1693 C CA . ASN A 1 217 ? 14.988 7.707 -40.183 1.00 67.00 217 ASN A CA 1
ATOM 1694 C C . ASN A 1 217 ? 16.309 7.576 -40.969 1.00 67.00 217 ASN A C 1
ATOM 1696 O O . ASN A 1 217 ? 17.296 8.250 -40.694 1.00 67.00 217 ASN A O 1
ATOM 1700 N N . LYS A 1 218 ? 16.315 6.636 -41.923 1.00 55.97 218 LYS A N 1
ATOM 1701 C CA . LYS A 1 218 ? 17.469 5.903 -42.483 1.00 55.97 218 LYS A CA 1
ATOM 1702 C C . LYS A 1 218 ? 18.647 6.707 -43.074 1.00 55.97 218 LYS A C 1
ATOM 1704 O O . LYS A 1 218 ? 19.566 6.048 -43.549 1.00 55.97 218 LYS A O 1
ATOM 1709 N N . GLN A 1 219 ? 18.667 8.037 -43.079 1.00 57.91 219 GLN A N 1
ATOM 1710 C CA . GLN A 1 219 ? 19.535 8.764 -44.010 1.00 57.91 219 GLN A CA 1
ATOM 1711 C C . GLN A 1 219 ? 20.822 9.405 -43.476 1.00 57.91 219 GLN A C 1
ATOM 1713 O O . GLN A 1 219 ? 21.728 9.515 -44.291 1.00 57.91 219 GLN A O 1
ATOM 1718 N N . GLU A 1 220 ? 21.000 9.757 -42.193 1.00 57.09 220 GLU A N 1
ATOM 1719 C CA . GLU A 1 220 ? 22.100 10.714 -41.902 1.00 57.09 220 GLU A CA 1
ATOM 1720 C C . GLU A 1 220 ? 23.083 10.416 -40.765 1.00 57.09 220 GLU A C 1
ATOM 1722 O O . GLU A 1 220 ? 24.103 11.093 -40.707 1.00 57.09 220 GLU A O 1
ATOM 1727 N N . ASP A 1 221 ? 22.904 9.389 -39.924 1.00 62.19 221 ASP A N 1
ATOM 1728 C CA . ASP A 1 221 ? 23.837 9.204 -38.797 1.00 62.19 221 ASP A CA 1
ATOM 1729 C C . ASP A 1 221 ? 24.441 7.791 -38.683 1.00 62.19 221 ASP A C 1
ATOM 1731 O O . ASP A 1 221 ? 23.731 6.786 -38.527 1.00 62.19 221 ASP A O 1
ATOM 1735 N N . LYS A 1 222 ? 25.782 7.741 -38.780 1.00 65.69 222 LYS A N 1
ATOM 1736 C CA . LYS A 1 222 ? 26.653 6.560 -38.612 1.00 65.69 222 LYS A CA 1
ATOM 1737 C C . LYS A 1 222 ? 27.008 6.295 -37.140 1.00 65.69 222 LYS A C 1
ATOM 1739 O O . LYS A 1 222 ? 27.699 5.315 -36.861 1.00 65.69 222 LYS A O 1
ATOM 1744 N N . SER A 1 223 ? 26.573 7.141 -36.205 1.00 63.75 223 SER A N 1
ATOM 1745 C CA . SER A 1 223 ? 26.845 6.957 -34.779 1.00 63.75 223 SER A CA 1
ATOM 1746 C C . SER A 1 223 ? 26.210 5.660 -34.220 1.00 63.75 223 SER A C 1
ATOM 1748 O O . SER A 1 223 ? 25.127 5.237 -34.653 1.00 63.75 223 SER A O 1
ATOM 1750 N N . PRO A 1 224 ? 26.872 4.967 -33.268 1.00 63.06 224 PRO A N 1
ATOM 1751 C CA . PRO A 1 224 ? 26.302 3.798 -32.607 1.00 63.06 224 PRO A CA 1
ATOM 1752 C C . PRO A 1 224 ? 25.033 4.191 -31.842 1.00 63.06 224 PRO A C 1
ATOM 1754 O O . PRO A 1 224 ? 25.059 4.936 -30.864 1.00 63.06 224 PRO A O 1
ATOM 1757 N N . ARG A 1 225 ? 23.896 3.669 -32.307 1.00 72.94 225 ARG A N 1
ATOM 1758 C CA . ARG A 1 225 ? 22.563 4.005 -31.795 1.00 72.94 225 ARG A CA 1
ATOM 1759 C C . ARG A 1 225 ? 22.380 3.474 -30.379 1.00 72.94 225 ARG A C 1
ATOM 1761 O O . ARG A 1 225 ? 22.387 2.262 -30.153 1.00 72.94 225 ARG A O 1
ATOM 1768 N N . LYS A 1 226 ? 22.154 4.375 -29.426 1.00 88.44 226 LYS A N 1
ATOM 1769 C CA . LYS A 1 226 ? 21.855 4.000 -28.044 1.00 88.44 226 LYS A CA 1
ATOM 1770 C C . LYS A 1 226 ? 20.395 3.557 -27.944 1.00 88.44 226 LYS A C 1
ATOM 1772 O O . L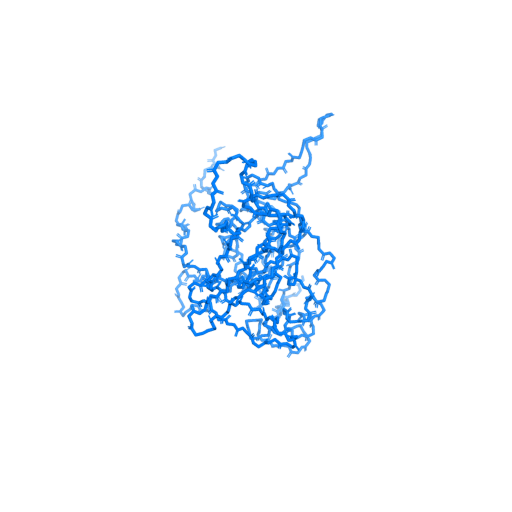YS A 1 226 ? 19.479 4.340 -28.191 1.00 88.44 226 LYS A O 1
ATOM 1777 N N . LYS A 1 227 ? 20.170 2.286 -27.603 1.00 92.94 227 LYS A N 1
ATOM 1778 C CA . LYS A 1 227 ? 18.825 1.795 -27.276 1.00 92.94 227 LYS A CA 1
ATOM 1779 C C . LYS A 1 227 ? 18.316 2.482 -26.012 1.00 92.94 227 LYS A C 1
ATOM 1781 O O . LYS A 1 227 ? 19.118 2.806 -25.136 1.00 92.94 227 LYS A O 1
ATOM 1786 N N . TYR A 1 228 ? 16.998 2.612 -25.893 1.00 94.81 228 TYR A N 1
ATOM 1787 C CA . TYR A 1 228 ? 16.373 3.136 -24.685 1.00 94.81 228 TYR A CA 1
ATOM 1788 C C . TYR A 1 228 ? 16.783 2.320 -23.454 1.00 94.81 228 TYR A C 1
ATOM 1790 O O . TYR A 1 228 ? 16.720 1.084 -23.477 1.00 94.81 228 TYR A O 1
ATOM 1798 N N . THR A 1 229 ? 17.184 3.017 -22.394 1.00 95.38 229 THR A N 1
ATOM 1799 C CA . THR A 1 229 ? 17.576 2.437 -21.107 1.00 95.38 229 THR A CA 1
ATOM 1800 C C . THR A 1 229 ? 16.830 3.117 -19.973 1.00 95.38 229 THR A C 1
ATOM 1802 O O . THR A 1 229 ? 16.685 4.336 -19.989 1.00 95.38 229 THR A O 1
ATOM 1805 N N . MET A 1 230 ? 16.428 2.343 -18.970 1.00 95.81 230 MET A N 1
ATOM 1806 C CA . MET A 1 230 ? 15.832 2.840 -17.730 1.00 95.81 230 MET A CA 1
ATOM 1807 C C . MET A 1 230 ? 16.649 2.346 -16.548 1.00 95.81 230 MET A C 1
ATOM 1809 O O . MET A 1 230 ? 17.073 1.190 -16.531 1.00 95.81 230 MET A O 1
ATOM 1813 N N . THR A 1 231 ? 16.829 3.211 -15.558 1.00 95.75 231 THR A N 1
ATOM 1814 C CA . THR A 1 231 ? 17.508 2.877 -14.308 1.00 95.75 231 THR A CA 1
ATOM 1815 C C . THR A 1 231 ? 16.525 3.038 -13.167 1.00 95.75 231 THR A C 1
ATOM 1817 O O . THR A 1 231 ? 15.929 4.099 -13.008 1.00 95.75 231 THR A O 1
ATOM 1820 N N . TYR A 1 232 ? 16.395 1.997 -12.356 1.00 95.62 232 TYR A N 1
ATOM 1821 C CA . TYR A 1 232 ? 15.558 1.984 -11.166 1.00 95.62 232 TYR A CA 1
ATOM 1822 C C . TYR A 1 232 ? 16.445 1.915 -9.937 1.00 95.62 232 TYR A C 1
ATOM 1824 O O . TYR A 1 232 ? 17.369 1.104 -9.903 1.00 95.62 232 TYR A O 1
ATOM 1832 N N . LYS A 1 233 ? 16.155 2.743 -8.937 1.00 94.56 233 LYS A N 1
ATOM 1833 C CA . LYS A 1 233 ? 16.858 2.768 -7.652 1.00 94.56 233 LYS A CA 1
ATOM 1834 C C . LYS A 1 233 ? 15.911 2.323 -6.544 1.00 94.56 233 LYS A C 1
ATOM 1836 O O . LYS A 1 233 ? 14.711 2.579 -6.638 1.00 94.56 233 LYS A O 1
ATOM 1841 N N . ALA A 1 234 ? 16.449 1.690 -5.506 1.00 93.94 234 ALA A N 1
ATOM 1842 C CA . ALA A 1 234 ? 15.687 1.460 -4.287 1.00 93.94 234 ALA A CA 1
ATOM 1843 C C . ALA A 1 234 ? 15.241 2.801 -3.688 1.00 93.94 234 ALA A C 1
ATOM 1845 O O . ALA A 1 234 ? 16.055 3.733 -3.641 1.00 93.94 234 ALA A O 1
ATOM 1846 N N . PRO A 1 235 ? 13.987 2.913 -3.220 1.00 93.38 235 PRO A N 1
ATOM 1847 C CA . PRO A 1 235 ? 13.557 4.076 -2.462 1.00 93.38 235 PRO A CA 1
ATOM 1848 C C . PRO A 1 235 ? 14.474 4.309 -1.245 1.00 93.38 235 PRO A C 1
ATOM 1850 O O . PRO A 1 235 ? 14.917 3.346 -0.607 1.00 93.38 235 PRO A O 1
ATOM 1853 N N . PRO A 1 236 ? 14.796 5.567 -0.900 1.00 90.88 236 PRO A N 1
ATOM 1854 C CA . PRO A 1 236 ? 15.571 5.867 0.299 1.00 90.88 236 PRO A CA 1
ATOM 1855 C C . PRO A 1 236 ? 14.912 5.275 1.548 1.00 90.88 236 PRO A C 1
ATOM 1857 O O . PRO A 1 236 ? 13.693 5.308 1.683 1.00 90.88 236 PRO A O 1
ATOM 1860 N N . GLY A 1 237 ? 15.716 4.708 2.449 1.00 91.69 237 GLY A N 1
ATOM 1861 C CA . GLY A 1 237 ? 15.213 4.086 3.678 1.00 91.69 237 GLY A CA 1
ATOM 1862 C C . GLY A 1 237 ? 14.475 2.757 3.485 1.00 91.69 237 GLY A C 1
ATOM 1863 O O . GLY A 1 237 ? 14.098 2.152 4.481 1.00 91.69 237 GLY A O 1
ATOM 1864 N N . SER A 1 238 ? 14.299 2.262 2.251 1.00 94.19 238 SER A N 1
ATOM 1865 C CA . SER A 1 238 ? 13.581 1.004 2.043 1.00 94.19 238 SER A CA 1
ATOM 1866 C C . SER A 1 238 ? 14.370 -0.205 2.547 1.00 94.19 238 SER A C 1
ATOM 1868 O O . SER A 1 238 ? 15.565 -0.345 2.230 1.00 94.19 238 SER A O 1
ATOM 1870 N N . LEU A 1 239 ? 13.674 -1.119 3.216 1.00 95.06 239 LEU A N 1
ATOM 1871 C CA . LEU A 1 239 ? 14.174 -2.424 3.633 1.00 95.06 239 LEU A CA 1
ATOM 1872 C C . LEU A 1 239 ? 13.611 -3.517 2.716 1.00 95.06 239 LEU A C 1
ATOM 1874 O O . LEU A 1 239 ? 12.421 -3.541 2.419 1.00 95.06 239 LEU A O 1
ATOM 1878 N N . LEU A 1 240 ? 14.471 -4.425 2.250 1.00 94.38 240 LEU A N 1
ATOM 1879 C CA . LEU A 1 240 ? 14.042 -5.602 1.497 1.00 94.38 240 LEU A CA 1
ATOM 1880 C C . LEU A 1 240 ? 13.731 -6.726 2.483 1.00 94.38 240 LEU A C 1
ATOM 1882 O O . LEU A 1 240 ? 14.631 -7.207 3.170 1.00 94.38 240 LEU A O 1
ATOM 1886 N N . LEU A 1 241 ? 12.471 -7.135 2.537 1.00 94.38 241 LEU A N 1
ATOM 1887 C CA . LEU A 1 241 ? 12.026 -8.228 3.388 1.00 94.38 241 LEU A CA 1
ATOM 1888 C C . LEU A 1 241 ? 12.430 -9.575 2.769 1.00 94.38 241 LEU A C 1
ATOM 1890 O O . LEU A 1 241 ? 12.524 -9.684 1.540 1.00 94.38 241 LEU A O 1
ATOM 1894 N N . PRO A 1 242 ? 12.669 -10.619 3.581 1.00 90.00 242 PRO A N 1
ATOM 1895 C CA . PRO A 1 242 ? 12.874 -11.967 3.068 1.00 90.00 242 PRO A CA 1
ATOM 1896 C C . PRO A 1 242 ? 11.707 -12.389 2.165 1.00 90.00 242 PRO A C 1
ATOM 1898 O O . PRO A 1 242 ? 10.548 -12.122 2.472 1.00 90.00 242 PRO A O 1
ATOM 1901 N N . GLY A 1 243 ? 12.012 -13.030 1.036 1.00 85.50 243 GLY A N 1
ATOM 1902 C CA . GLY A 1 243 ? 10.999 -13.530 0.108 1.00 85.50 243 GLY A CA 1
ATOM 1903 C C . GLY A 1 243 ? 11.213 -15.001 -0.235 1.00 85.50 243 GLY A C 1
ATOM 1904 O O . GLY A 1 243 ? 12.339 -15.434 -0.473 1.00 85.50 243 GLY A O 1
ATOM 1905 N N . ARG A 1 244 ? 10.123 -15.769 -0.319 1.00 84.00 244 ARG A N 1
ATOM 1906 C CA . ARG A 1 244 ? 10.113 -17.190 -0.721 1.00 84.00 244 ARG A CA 1
ATOM 1907 C C . ARG A 1 244 ? 10.451 -17.428 -2.188 1.00 84.00 244 ARG A C 1
ATOM 1909 O O . ARG A 1 244 ? 10.903 -18.512 -2.551 1.00 84.00 244 ARG A O 1
ATOM 1916 N N . LYS A 1 245 ? 10.172 -16.458 -3.064 1.00 86.00 245 LYS A N 1
ATOM 1917 C CA . LYS A 1 245 ? 10.350 -16.610 -4.515 1.00 86.00 245 LYS A CA 1
ATOM 1918 C C . LYS A 1 245 ? 11.662 -15.977 -4.954 1.00 86.00 245 LYS A C 1
ATOM 1920 O O . LYS A 1 245 ? 11.979 -14.845 -4.604 1.00 86.00 245 LYS A O 1
ATOM 1925 N N . ARG A 1 246 ? 12.419 -16.697 -5.783 1.00 88.69 246 ARG A N 1
ATOM 1926 C CA . ARG A 1 246 ? 13.704 -16.218 -6.300 1.00 88.69 246 ARG A CA 1
ATOM 1927 C C . ARG A 1 246 ? 13.532 -14.876 -7.016 1.00 88.69 246 ARG A C 1
ATOM 1929 O O . ARG A 1 246 ? 12.802 -14.786 -7.995 1.00 88.69 246 ARG A O 1
ATOM 1936 N N . GLY A 1 247 ? 14.249 -13.859 -6.543 1.00 88.50 247 GLY A N 1
ATOM 1937 C CA . GLY A 1 247 ? 14.242 -12.525 -7.145 1.00 88.50 247 GLY A CA 1
ATOM 1938 C C . GLY A 1 247 ? 12.973 -11.710 -6.883 1.00 88.50 247 GLY A C 1
ATOM 1939 O O . GLY A 1 247 ? 12.833 -10.659 -7.509 1.00 88.50 247 GLY A O 1
ATOM 1940 N N . ALA A 1 248 ? 12.090 -12.172 -5.989 1.00 93.38 248 ALA A N 1
ATOM 1941 C CA . ALA A 1 248 ? 10.880 -11.481 -5.565 1.00 93.38 248 ALA A CA 1
ATOM 1942 C C . ALA A 1 248 ? 10.868 -11.292 -4.044 1.00 93.38 248 ALA A C 1
ATOM 1944 O O . ALA A 1 248 ? 11.116 -12.241 -3.304 1.00 93.38 248 ALA A O 1
ATOM 1945 N N . ALA A 1 249 ? 10.532 -10.095 -3.585 1.00 95.75 249 ALA A N 1
ATOM 1946 C CA . ALA A 1 249 ? 10.421 -9.782 -2.166 1.00 95.75 249 ALA A CA 1
ATOM 1947 C C . ALA A 1 249 ? 9.566 -8.531 -1.968 1.00 95.75 249 ALA A C 1
ATOM 1949 O O . ALA A 1 249 ? 9.391 -7.735 -2.889 1.00 95.75 249 ALA A O 1
ATOM 1950 N N . TRP A 1 250 ? 9.038 -8.347 -0.765 1.00 97.31 250 TRP A N 1
ATOM 1951 C CA . TRP A 1 250 ? 8.387 -7.097 -0.394 1.00 97.31 250 TRP A CA 1
ATOM 1952 C C . TRP A 1 250 ? 9.435 -6.073 0.045 1.00 97.31 250 TRP A C 1
ATOM 1954 O O . TRP A 1 250 ? 10.397 -6.404 0.732 1.00 97.31 250 TRP A O 1
ATOM 1964 N N . LEU A 1 251 ? 9.261 -4.828 -0.383 1.00 96.75 251 LEU A N 1
ATOM 1965 C CA . LEU A 1 251 ? 9.973 -3.673 0.136 1.00 96.75 251 LEU A CA 1
ATOM 1966 C C . LEU A 1 251 ? 9.114 -3.009 1.187 1.00 96.75 251 LEU A C 1
ATOM 1968 O O . LEU A 1 251 ? 7.982 -2.639 0.895 1.00 96.75 251 LEU A O 1
ATOM 1972 N N . GLU A 1 252 ? 9.684 -2.797 2.355 1.00 97.19 252 GLU A N 1
ATOM 1973 C CA . GLU A 1 252 ? 9.141 -1.914 3.367 1.00 97.19 252 GLU A CA 1
ATOM 1974 C C . GLU A 1 252 ? 9.692 -0.507 3.131 1.00 97.19 252 GLU A C 1
ATOM 1976 O O . GLU A 1 252 ? 10.907 -0.307 3.110 1.00 97.19 252 GLU A O 1
ATOM 1981 N N . ILE A 1 253 ? 8.812 0.461 2.886 1.00 96.31 253 ILE A N 1
ATOM 1982 C CA . ILE A 1 253 ? 9.168 1.843 2.562 1.00 96.31 253 ILE A CA 1
ATOM 1983 C C . ILE A 1 253 ? 8.486 2.747 3.594 1.00 96.31 253 ILE A C 1
ATOM 1985 O O . ILE A 1 253 ? 7.273 2.963 3.494 1.00 96.31 253 ILE A O 1
ATOM 1989 N N . PRO A 1 254 ? 9.232 3.294 4.569 1.00 94.88 254 PRO A N 1
ATOM 1990 C CA . PRO A 1 254 ? 8.684 4.278 5.490 1.00 94.88 254 PRO A CA 1
ATOM 1991 C C . PRO A 1 254 ? 8.205 5.494 4.700 1.00 94.88 254 PRO A C 1
ATOM 1993 O O . PRO A 1 254 ? 8.973 6.099 3.946 1.00 94.88 254 PRO A O 1
ATOM 1996 N N . LEU A 1 255 ? 6.933 5.851 4.846 1.00 92.56 255 LEU A N 1
ATOM 1997 C CA . LEU A 1 255 ? 6.453 7.122 4.331 1.00 92.56 255 LEU A CA 1
ATOM 1998 C C . LEU A 1 255 ? 6.910 8.194 5.315 1.00 92.56 255 LEU A C 1
ATOM 2000 O O . LEU A 1 255 ? 6.764 8.032 6.527 1.00 92.56 255 LEU A O 1
ATOM 2004 N N . ALA A 1 256 ? 7.532 9.258 4.797 1.00 79.56 256 ALA A N 1
ATOM 2005 C CA . ALA A 1 256 ? 7.984 10.363 5.631 1.00 79.56 256 ALA A CA 1
ATOM 2006 C C . ALA A 1 256 ? 6.839 10.823 6.542 1.00 79.56 256 ALA A C 1
ATOM 2008 O O . ALA A 1 256 ? 5.674 10.796 6.134 1.00 79.56 256 ALA A O 1
ATOM 2009 N N . LYS A 1 257 ? 7.176 11.248 7.766 1.00 56.84 257 LYS A N 1
ATOM 2010 C CA . LYS A 1 257 ? 6.212 11.911 8.642 1.00 56.84 257 LYS A CA 1
ATOM 2011 C C . LYS A 1 257 ? 5.702 13.139 7.892 1.00 56.84 257 LYS A C 1
ATOM 2013 O O . LYS A 1 257 ? 6.405 14.139 7.780 1.00 56.84 257 LYS A O 1
ATOM 2018 N N . PHE A 1 258 ? 4.514 13.031 7.310 1.00 47.31 258 PHE A N 1
ATOM 2019 C CA . PHE A 1 258 ? 3.769 14.202 6.881 1.00 47.31 258 PHE A CA 1
ATOM 2020 C C . PHE A 1 258 ? 3.555 15.070 8.124 1.00 47.31 258 PHE A C 1
ATOM 2022 O O . PHE A 1 258 ? 3.393 14.491 9.207 1.00 47.31 258 PHE A O 1
ATOM 2029 N N . PRO A 1 259 ? 3.568 16.408 7.990 1.00 44.69 259 PRO A N 1
ATOM 2030 C CA . PRO A 1 259 ? 3.195 17.279 9.097 1.00 44.69 259 PRO A CA 1
ATOM 2031 C C . PRO A 1 259 ? 1.892 16.754 9.704 1.00 44.69 259 PRO A C 1
ATOM 2033 O O . PRO A 1 259 ? 1.000 16.306 8.971 1.00 44.69 259 PRO A O 1
ATOM 2036 N N . GLU A 1 260 ? 1.855 16.666 11.033 1.00 49.47 260 GLU A N 1
ATOM 2037 C CA . GLU A 1 260 ? 0.665 16.183 11.722 1.00 49.47 260 GLU A CA 1
ATOM 2038 C C . GLU A 1 260 ? -0.529 17.042 11.290 1.00 49.47 260 GLU A C 1
ATOM 2040 O O . GLU A 1 260 ? -0.362 18.252 11.110 1.00 49.47 260 GLU A O 1
ATOM 2045 N N . PRO A 1 261 ? -1.700 16.435 11.031 1.00 46.44 261 PRO A N 1
ATOM 2046 C CA . PRO A 1 261 ? -2.900 17.226 10.825 1.00 46.44 261 PRO A CA 1
ATOM 2047 C C . PRO A 1 261 ? -3.100 18.093 12.069 1.00 46.44 261 PRO A C 1
ATOM 2049 O O . PRO A 1 261 ? -3.026 17.585 13.186 1.00 46.44 261 PRO A O 1
ATOM 2052 N N . ASP A 1 262 ? -3.306 19.391 11.867 1.00 42.25 262 ASP A N 1
ATOM 2053 C CA . ASP A 1 262 ? -3.632 20.322 12.940 1.00 42.25 262 ASP A CA 1
ATOM 2054 C C . ASP A 1 262 ? -4.998 19.925 13.522 1.00 42.25 262 ASP A C 1
ATOM 2056 O O . ASP A 1 262 ? -6.045 20.173 12.920 1.00 42.25 262 ASP A O 1
ATOM 2060 N N . LEU A 1 263 ? -4.980 19.187 14.634 1.00 46.16 263 LEU A N 1
ATOM 2061 C CA . LEU A 1 263 ? -6.186 18.666 15.278 1.00 46.16 263 LEU A CA 1
ATOM 2062 C C . LEU A 1 263 ? -7.018 19.787 15.920 1.00 46.16 263 LEU A C 1
ATOM 2064 O O . LEU A 1 263 ? -8.220 19.593 16.101 1.00 46.16 263 LEU A O 1
ATOM 2068 N N . ASP A 1 264 ? -6.421 20.956 16.178 1.00 45.25 264 ASP A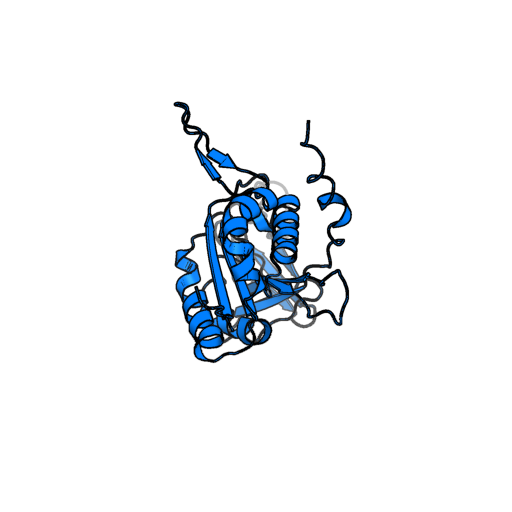 N 1
ATOM 2069 C CA . ASP A 1 264 ? -7.117 22.123 16.732 1.00 45.25 264 ASP A CA 1
ATOM 2070 C C . ASP A 1 264 ? -8.038 22.787 15.688 1.00 45.25 264 ASP A C 1
ATOM 2072 O O . ASP A 1 264 ? -8.995 23.471 16.040 1.00 45.25 264 ASP A O 1
ATOM 2076 N N . ALA A 1 265 ? -7.837 22.512 14.393 1.00 43.75 265 ALA A N 1
ATOM 2077 C CA . ALA A 1 265 ? -8.724 22.980 13.326 1.00 43.75 265 ALA A CA 1
ATOM 2078 C C . ALA A 1 265 ? -10.025 22.158 13.191 1.00 43.75 265 ALA A C 1
ATOM 2080 O O . ALA A 1 265 ? -10.933 22.557 12.462 1.00 43.75 265 ALA A O 1
ATOM 2081 N N . VAL A 1 266 ? -10.134 21.001 13.860 1.00 40.22 266 VAL A N 1
ATOM 2082 C CA . VAL A 1 266 ? -11.302 20.099 13.758 1.00 40.22 266 VAL A CA 1
ATOM 2083 C C . VAL A 1 266 ? -12.325 20.354 14.873 1.00 40.22 266 VAL A C 1
ATOM 2085 O O . VAL A 1 266 ? -13.496 20.003 14.731 1.00 40.22 266 VAL A O 1
ATOM 2088 N N . THR A 1 267 ? -11.927 21.003 15.968 1.00 38.09 267 THR A N 1
ATOM 2089 C CA . THR A 1 267 ? -12.814 21.298 17.106 1.00 38.09 267 THR A CA 1
ATOM 2090 C C . THR A 1 267 ? -13.765 22.479 16.882 1.00 38.09 267 THR A C 1
ATOM 2092 O O . THR A 1 267 ? -14.775 22.558 17.573 1.00 38.09 267 THR A O 1
ATOM 2095 N N . ASP A 1 268 ? -13.533 23.331 15.880 1.00 34.53 268 ASP A N 1
ATOM 2096 C CA . ASP A 1 268 ? -14.330 24.552 15.649 1.00 34.53 268 ASP A CA 1
ATOM 2097 C C . ASP A 1 268 ? -15.660 24.339 14.888 1.00 34.53 268 ASP A C 1
ATOM 2099 O O . ASP A 1 268 ? -16.380 25.299 14.615 1.00 34.53 268 ASP A O 1
ATOM 2103 N N . ILE A 1 269 ? -16.032 23.097 14.548 1.00 40.53 269 ILE A N 1
ATOM 2104 C CA . ILE A 1 269 ? -17.245 22.804 13.751 1.00 40.53 269 ILE A CA 1
ATOM 2105 C C . ILE A 1 269 ? -18.444 22.357 14.618 1.00 40.53 269 ILE A C 1
ATOM 2107 O O . ILE A 1 269 ? -19.551 22.217 14.106 1.00 40.53 269 ILE A O 1
ATOM 2111 N N . LEU A 1 270 ? -18.286 22.179 15.936 1.00 36.91 270 LEU A N 1
ATOM 2112 C CA . LEU A 1 270 ? -19.359 21.633 16.789 1.00 36.91 270 LEU A CA 1
ATOM 2113 C C . LEU A 1 270 ? -20.119 22.637 17.677 1.00 36.91 270 LEU A C 1
ATOM 2115 O O . LEU A 1 270 ? -21.069 22.215 18.329 1.00 36.91 270 LEU A O 1
ATOM 2119 N N . ASP A 1 271 ? -19.805 23.938 17.652 1.00 34.41 271 ASP A N 1
ATOM 2120 C CA . ASP A 1 271 ? -20.400 24.914 18.594 1.00 34.41 271 ASP A CA 1
ATOM 2121 C C . ASP A 1 271 ? -21.300 26.003 17.973 1.00 34.41 271 ASP A C 1
ATOM 2123 O O . ASP A 1 271 ? -21.639 26.990 18.630 1.00 34.41 271 ASP A O 1
ATOM 2127 N N . THR A 1 272 ? -21.771 25.846 16.734 1.00 39.41 272 THR A N 1
ATOM 2128 C CA . THR A 1 272 ? -22.688 26.824 16.115 1.00 39.41 272 THR A CA 1
ATOM 2129 C C . THR A 1 272 ? -23.955 26.197 15.554 1.00 39.41 272 THR A C 1
ATOM 2131 O O . THR A 1 272 ? -24.190 26.251 14.358 1.00 39.41 272 THR A O 1
ATOM 2134 N N . GLU A 1 273 ? -24.828 25.677 16.423 1.00 38.41 273 GLU A N 1
ATOM 2135 C CA . GLU A 1 273 ? -26.275 25.631 16.146 1.00 38.41 273 GLU A CA 1
ATOM 2136 C C . GLU A 1 273 ? -27.103 25.439 17.436 1.00 38.41 273 GLU A C 1
ATOM 2138 O O . GLU A 1 273 ? -27.680 24.392 17.714 1.00 38.41 273 GLU A O 1
ATOM 2143 N N . THR A 1 274 ? -27.192 26.505 18.237 1.00 41.66 274 THR A N 1
ATOM 2144 C CA . THR A 1 274 ? -28.363 26.759 19.093 1.00 41.66 274 THR A CA 1
ATOM 2145 C C . THR A 1 274 ? -28.794 28.212 18.936 1.00 41.66 274 THR A C 1
ATOM 2147 O O . THR A 1 274 ? -28.267 29.090 19.620 1.00 41.66 274 THR A O 1
ATOM 2150 N N . VAL A 1 275 ? -29.758 28.442 18.039 1.00 39.81 275 VAL A N 1
ATOM 2151 C CA . VAL A 1 275 ? -30.737 29.542 18.090 1.00 39.81 275 VAL A CA 1
ATOM 2152 C C . VAL A 1 275 ? -32.087 28.985 17.665 1.00 39.81 275 VAL A C 1
ATOM 2154 O O . VAL A 1 275 ? -32.132 28.335 16.598 1.00 39.81 275 VAL A O 1
#